Protein AF-0000000076350311 (afdb_homodimer)

Structure (mmCIF, N/CA/C/O backbone):
data_AF-0000000076350311-model_v1
#
loop_
_entity.id
_entity.type
_entity.pdbx_description
1 polymer 'CBS domain-containing protein'
#
loop_
_atom_site.group_PDB
_atom_site.id
_atom_site.type_symbol
_atom_site.label_atom_id
_atom_site.label_alt_id
_atom_site.label_comp_id
_atom_site.label_asym_id
_atom_site.label_entity_id
_atom_site.label_seq_id
_atom_site.pdbx_PDB_ins_code
_atom_site.Cartn_x
_atom_site.Cartn_y
_atom_site.Cartn_z
_atom_site.occupancy
_atom_site.B_iso_or_equiv
_atom_site.auth_seq_id
_atom_site.auth_comp_id
_atom_site.auth_asym_id
_atom_site.auth_atom_id
_atom_site.pdbx_PDB_model_num
ATOM 1 N N . MET A 1 1 ? 19.141 23.953 2.184 1 87.06 1 MET A N 1
ATOM 2 C CA . MET A 1 1 ? 18.844 22.562 2.539 1 87.06 1 MET A CA 1
ATOM 3 C C . MET A 1 1 ? 17.422 22.203 2.113 1 87.06 1 MET A C 1
ATOM 5 O O . MET A 1 1 ? 16.5 23.016 2.24 1 87.06 1 MET A O 1
ATOM 9 N N . THR A 1 2 ? 17.266 21.141 1.405 1 96.25 2 THR A N 1
ATOM 10 C CA . THR A 1 2 ? 15.945 20.719 0.934 1 96.25 2 THR A CA 1
ATOM 11 C C . THR A 1 2 ? 15.039 20.375 2.109 1 96.25 2 THR A C 1
ATOM 13 O O . THR A 1 2 ? 15.445 19.641 3.016 1 96.25 2 THR A O 1
ATOM 16 N N . THR A 1 3 ? 13.859 20.969 2.109 1 98.25 3 THR A N 1
ATOM 17 C CA . THR A 1 3 ? 12.953 20.797 3.238 1 98.25 3 THR A CA 1
ATOM 18 C C . THR A 1 3 ? 11.703 20.031 2.816 1 98.25 3 THR A C 1
ATOM 20 O O . THR A 1 3 ? 11.508 19.75 1.632 1 98.25 3 THR A O 1
ATOM 23 N N . ALA A 1 4 ? 10.859 19.719 3.842 1 98.56 4 ALA A N 1
ATOM 24 C CA . ALA A 1 4 ? 9.555 19.109 3.57 1 98.56 4 ALA A CA 1
ATOM 25 C C . ALA A 1 4 ? 8.727 20 2.637 1 98.56 4 ALA A C 1
ATOM 27 O O . ALA A 1 4 ? 8.07 19.484 1.723 1 98.56 4 ALA A O 1
ATOM 28 N N . ARG A 1 5 ? 8.781 21.234 2.848 1 98.06 5 ARG A N 1
ATOM 29 C CA . ARG A 1 5 ? 8.047 22.203 2.037 1 98.06 5 ARG A CA 1
ATOM 30 C C . ARG A 1 5 ? 8.438 22.094 0.567 1 98.06 5 ARG A C 1
ATOM 32 O O . ARG A 1 5 ? 7.594 22.25 -0.318 1 98.06 5 ARG A O 1
ATOM 39 N N . ASP A 1 6 ? 9.641 21.859 0.322 1 98.19 6 ASP A N 1
ATOM 40 C CA . ASP A 1 6 ? 10.18 21.812 -1.035 1 98.19 6 ASP A CA 1
ATOM 41 C C . ASP A 1 6 ? 9.688 20.562 -1.776 1 98.19 6 ASP A C 1
ATOM 43 O O . ASP A 1 6 ? 9.586 20.562 -3.006 1 98.19 6 ASP A O 1
ATOM 47 N N . ILE A 1 7 ? 9.328 19.516 -1.031 1 97.88 7 ILE A N 1
ATOM 48 C CA . ILE A 1 7 ? 9.102 18.25 -1.727 1 97.88 7 ILE A CA 1
ATOM 49 C C . ILE A 1 7 ? 7.66 17.812 -1.526 1 97.88 7 ILE A C 1
ATOM 51 O O . ILE A 1 7 ? 7.211 16.844 -2.15 1 97.88 7 ILE A O 1
ATOM 55 N N . MET A 1 8 ? 6.914 18.453 -0.729 1 97.94 8 MET A N 1
ATOM 56 C CA . MET A 1 8 ? 5.551 18.031 -0.419 1 97.94 8 MET A CA 1
ATOM 57 C C . MET A 1 8 ? 4.625 18.266 -1.608 1 97.94 8 MET A C 1
ATOM 59 O O . MET A 1 8 ? 4.934 19.062 -2.494 1 97.94 8 MET A O 1
ATOM 63 N N . THR A 1 9 ? 3.605 17.516 -1.692 1 96.94 9 THR A N 1
ATOM 64 C CA . THR A 1 9 ? 2.434 17.938 -2.453 1 96.94 9 THR A CA 1
ATOM 65 C C . THR A 1 9 ? 1.606 18.938 -1.663 1 96.94 9 THR A C 1
ATOM 67 O O . THR A 1 9 ? 1.052 18.609 -0.613 1 96.94 9 THR A O 1
ATOM 70 N N . PRO A 1 10 ? 1.505 20.125 -2.219 1 95.88 10 PRO A N 1
ATOM 71 C CA . PRO A 1 10 ? 0.799 21.156 -1.455 1 95.88 10 PRO A CA 1
ATOM 72 C C . PRO A 1 10 ? -0.716 20.984 -1.476 1 95.88 10 PRO A C 1
ATOM 74 O O . PRO A 1 10 ? -1.257 20.375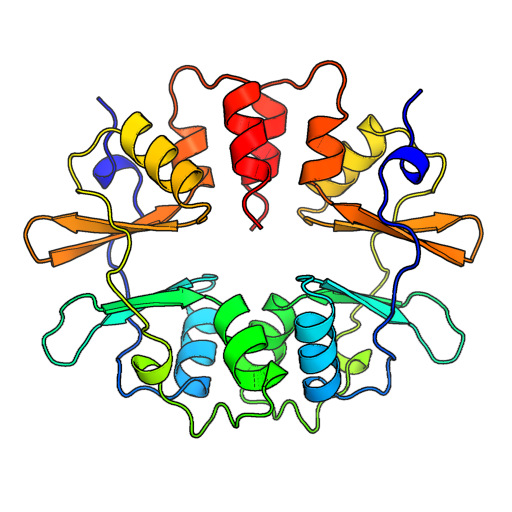 -2.41 1 95.88 10 PRO A O 1
ATOM 77 N N . GLY A 1 11 ? -1.412 21.547 -0.478 1 89.44 11 GLY A N 1
ATOM 78 C CA . GLY A 1 11 ? -2.863 21.484 -0.403 1 89.44 11 GLY A CA 1
ATOM 79 C C . GLY A 1 11 ? -3.389 20.094 -0.103 1 89.44 11 GLY A C 1
ATOM 80 O O . GLY A 1 11 ? -3.781 19.359 -1.015 1 89.44 11 GLY A O 1
ATOM 81 N N . ALA A 1 12 ? -3.539 19.75 1.148 1 88.25 12 ALA A N 1
ATOM 82 C CA . ALA A 1 12 ? -4.043 18.422 1.499 1 88.25 12 ALA A CA 1
ATOM 83 C C . ALA A 1 12 ? -5.551 18.453 1.729 1 88.25 12 ALA A C 1
ATOM 85 O O . ALA A 1 12 ? -6.047 19.234 2.535 1 88.25 12 ALA A O 1
ATOM 86 N N . GLU A 1 13 ? -6.207 17.719 0.89 1 93.31 13 GLU A N 1
ATOM 87 C CA . GLU A 1 13 ? -7.625 17.484 1.148 1 93.31 13 GLU A CA 1
ATOM 88 C C . GLU A 1 13 ? -7.828 16.484 2.27 1 93.31 13 GLU A C 1
ATOM 90 O O . GLU A 1 13 ? -7.223 15.406 2.264 1 93.31 13 GLU A O 1
ATOM 95 N N . CYS A 1 14 ? -8.727 16.875 3.178 1 94.44 14 CYS A N 1
ATOM 96 C CA . CYS A 1 14 ? -8.953 15.992 4.32 1 94.44 14 CYS A CA 1
ATOM 97 C C . CYS A 1 14 ? -10.258 15.219 4.16 1 94.44 14 CYS A C 1
ATOM 99 O O . CYS A 1 14 ? -11.188 15.688 3.502 1 94.44 14 CYS A O 1
ATOM 101 N N . ALA A 1 15 ? -10.211 14.055 4.691 1 96.69 15 ALA A N 1
ATOM 102 C CA . ALA A 1 15 ? -11.484 13.43 5.035 1 96.69 15 ALA A CA 1
ATOM 103 C C . ALA A 1 15 ? -12.039 13.992 6.34 1 96.69 15 ALA A C 1
ATOM 105 O O . ALA A 1 15 ? -11.328 14.055 7.348 1 96.69 15 ALA A O 1
ATOM 106 N N . GLY A 1 16 ? -13.234 14.461 6.293 1 96.25 16 GLY A N 1
ATOM 107 C CA . GLY A 1 16 ? -13.844 14.938 7.523 1 96.25 16 GLY A CA 1
ATOM 108 C C . GLY A 1 16 ? -14.164 13.82 8.5 1 96.25 16 GLY A C 1
ATOM 109 O O . GLY A 1 16 ? -14.57 12.734 8.094 1 96.25 16 GLY A O 1
ATOM 110 N N . ALA A 1 17 ? -14.102 14.117 9.789 1 94.75 17 ALA A N 1
ATOM 111 C CA . ALA A 1 17 ? -14.367 13.117 10.812 1 94.75 17 ALA A CA 1
ATOM 112 C C . ALA A 1 17 ? -15.789 12.57 10.703 1 94.75 17 ALA A C 1
ATOM 114 O O . ALA A 1 17 ? -16.047 11.414 11.039 1 94.75 17 ALA A O 1
ATOM 115 N N . GLU A 1 18 ? -16.672 13.32 10.117 1 95.81 18 GLU A N 1
ATOM 116 C CA . GLU A 1 18 ? -18.078 12.922 10.055 1 95.81 18 GLU A CA 1
ATOM 117 C C . GLU A 1 18 ? -18.391 12.211 8.742 1 95.81 18 GLU A C 1
ATOM 119 O O . GLU A 1 18 ? -19.469 11.648 8.57 1 95.81 18 GLU A O 1
ATOM 124 N N . ASP A 1 19 ? -17.484 12.297 7.793 1 97.44 19 ASP A N 1
ATOM 125 C CA . ASP A 1 19 ? -17.672 11.562 6.543 1 97.44 19 ASP A CA 1
ATOM 126 C C . ASP A 1 19 ? -17.797 10.062 6.797 1 97.44 19 ASP A C 1
ATOM 128 O O . ASP A 1 19 ? -17.203 9.531 7.73 1 97.44 19 ASP A O 1
ATOM 132 N N . THR A 1 20 ? -18.594 9.383 5.977 1 98.25 20 THR A N 1
ATOM 133 C CA . THR A 1 20 ? -18.609 7.922 6.02 1 98.25 20 THR A CA 1
ATOM 134 C C . THR A 1 20 ? -17.344 7.359 5.359 1 98.25 20 THR A C 1
ATOM 136 O O . THR A 1 20 ? -16.672 8.055 4.594 1 98.25 20 THR A O 1
ATOM 139 N N . ILE A 1 21 ? -17.078 6.156 5.691 1 98.31 21 ILE A N 1
ATOM 140 C CA . ILE A 1 21 ? -15.953 5.461 5.078 1 98.31 21 ILE A CA 1
ATOM 141 C C . ILE A 1 21 ? -16.172 5.355 3.57 1 98.31 21 ILE A C 1
ATOM 143 O O . ILE A 1 21 ? -15.219 5.445 2.789 1 98.31 21 ILE A O 1
ATOM 147 N N . LEU A 1 22 ? -17.391 5.16 3.162 1 98.62 22 LEU A N 1
ATOM 148 C CA . LEU A 1 22 ? -17.688 5.094 1.737 1 98.62 22 LEU A CA 1
ATOM 149 C C . LEU A 1 22 ? -17.359 6.414 1.05 1 98.62 22 LEU A C 1
ATOM 151 O O . LEU A 1 22 ? -16.797 6.422 -0.045 1 98.62 22 LEU A O 1
ATOM 155 N N . GLN A 1 23 ? -17.688 7.492 1.653 1 98.38 23 GLN A N 1
ATOM 156 C CA . GLN A 1 23 ? -17.359 8.805 1.108 1 98.38 23 GLN A CA 1
ATOM 157 C C . GLN A 1 23 ? -15.852 9.008 1.046 1 98.38 23 GLN A C 1
ATOM 159 O O . GLN A 1 23 ? -15.336 9.57 0.077 1 98.38 23 GLN A O 1
ATOM 164 N N . ALA A 1 24 ? -15.188 8.602 2.059 1 98.31 24 ALA A N 1
ATOM 165 C CA . ALA A 1 24 ? -13.734 8.688 2.074 1 98.31 24 ALA A CA 1
ATOM 166 C C . ALA A 1 24 ? -13.117 7.844 0.964 1 98.31 24 ALA A C 1
ATOM 168 O O . ALA A 1 24 ? -12.156 8.266 0.313 1 98.31 24 ALA A O 1
ATOM 169 N N . ALA A 1 25 ? -13.617 6.656 0.749 1 98.62 25 ALA A N 1
ATOM 170 C CA . ALA A 1 25 ? -13.125 5.793 -0.32 1 98.62 25 ALA A CA 1
ATOM 171 C C . ALA A 1 25 ? -13.297 6.453 -1.685 1 98.62 25 ALA A C 1
ATOM 173 O O . ALA A 1 25 ? -12.414 6.359 -2.541 1 98.62 25 ALA A O 1
ATOM 174 N N . ALA A 1 26 ? -14.414 7.086 -1.839 1 98.56 26 ALA A N 1
ATOM 175 C CA . ALA A 1 26 ? -14.648 7.816 -3.082 1 98.56 26 ALA A CA 1
ATOM 176 C C . ALA A 1 26 ? -13.617 8.93 -3.271 1 98.56 26 ALA A C 1
ATOM 178 O O . ALA A 1 26 ? -13.102 9.117 -4.375 1 98.56 26 ALA A O 1
ATOM 179 N N . LYS A 1 27 ? -13.305 9.625 -2.275 1 98 27 LYS A N 1
ATOM 180 C CA . LYS A 1 27 ? -12.328 10.703 -2.322 1 98 27 LYS A CA 1
ATOM 181 C C . LYS A 1 27 ? -10.93 10.164 -2.617 1 98 27 LYS A C 1
ATOM 183 O O . LYS A 1 27 ? -10.203 10.727 -3.439 1 98 27 LYS A O 1
ATOM 188 N N . LEU A 1 28 ? -10.562 9.094 -1.927 1 97.69 28 LEU A N 1
ATOM 189 C CA . LEU A 1 28 ? -9.289 8.445 -2.217 1 97.69 28 LEU A CA 1
ATOM 190 C C . LEU A 1 28 ? -9.18 8.094 -3.697 1 97.69 28 LEU A C 1
ATOM 192 O O . LEU A 1 28 ? -8.156 8.352 -4.324 1 97.69 28 LEU A O 1
ATOM 196 N N . THR A 1 29 ? -10.203 7.574 -4.195 1 98.06 29 THR A N 1
ATOM 197 C CA . THR A 1 29 ? -10.25 7.141 -5.586 1 98.06 29 THR A CA 1
ATOM 198 C C . THR A 1 29 ? -10.164 8.336 -6.527 1 98.06 29 THR A C 1
ATOM 200 O O . THR A 1 29 ? -9.383 8.328 -7.484 1 98.06 29 THR A O 1
ATOM 203 N N . GLU A 1 30 ? -10.898 9.336 -6.273 1 97.44 30 GLU A N 1
ATOM 204 C CA . GLU A 1 30 ? -10.938 10.539 -7.102 1 97.44 30 GLU A CA 1
ATOM 205 C C . GLU A 1 30 ? -9.578 11.227 -7.137 1 97.44 30 GLU A C 1
ATOM 207 O O . GLU A 1 30 ? -9.117 11.656 -8.195 1 97.44 30 GLU A O 1
ATOM 212 N N . LEU A 1 31 ? -8.914 11.344 -6.035 1 95.44 31 LEU A N 1
ATOM 213 C CA . LEU A 1 31 ? -7.656 12.07 -5.918 1 95.44 31 LEU A CA 1
ATOM 214 C C . LEU A 1 31 ? -6.48 11.195 -6.344 1 95.44 31 LEU A C 1
ATOM 216 O O . LEU A 1 31 ? -5.379 11.695 -6.566 1 95.44 31 LEU A O 1
ATOM 220 N N . GLY A 1 32 ? -6.68 9.875 -6.406 1 94.69 32 GLY A N 1
ATOM 221 C CA . GLY A 1 32 ? -5.625 8.953 -6.781 1 94.69 32 GLY A CA 1
ATOM 222 C C . GLY A 1 32 ? -4.555 8.797 -5.715 1 94.69 32 GLY A C 1
ATOM 223 O O . GLY A 1 32 ? -3.369 8.68 -6.031 1 94.69 32 GLY A O 1
ATOM 224 N N . VAL A 1 33 ? -4.934 8.891 -4.469 1 93.31 33 VAL A N 1
ATOM 225 C CA . VAL A 1 33 ? -3.99 8.773 -3.361 1 93.31 33 VAL A CA 1
ATOM 226 C C . VAL A 1 33 ? -4.387 7.598 -2.469 1 93.31 33 VAL A C 1
ATOM 228 O O . VAL A 1 33 ? -5.555 7.199 -2.438 1 93.31 33 VAL A O 1
ATOM 231 N N . GLY A 1 34 ? -3.418 7.02 -1.722 1 93.69 34 GLY A N 1
ATOM 232 C CA . GLY A 1 34 ? -3.674 5.879 -0.854 1 93.69 34 GLY A CA 1
ATOM 233 C C . GLY A 1 34 ? -3.912 6.273 0.591 1 93.69 34 GLY A C 1
ATOM 234 O O . GLY A 1 34 ? -4.055 5.41 1.459 1 93.69 34 GLY A O 1
ATOM 235 N N . ALA A 1 35 ? -3.887 7.602 0.827 1 94.25 35 ALA A N 1
ATOM 236 C CA . ALA A 1 35 ? -4.098 8.086 2.188 1 94.25 35 ALA A CA 1
ATOM 237 C C . ALA A 1 35 ? -4.711 9.484 2.18 1 94.25 35 ALA A C 1
ATOM 239 O O . ALA A 1 35 ? -4.434 10.289 1.285 1 94.25 35 ALA A O 1
ATOM 240 N N . LEU A 1 36 ? -5.535 9.75 3.199 1 96.06 36 LEU A N 1
ATOM 241 C CA . LEU A 1 36 ? -6.129 11.062 3.443 1 96.06 36 LEU A CA 1
ATOM 242 C C . LEU A 1 36 ? -5.902 11.5 4.887 1 96.06 36 LEU A C 1
ATOM 244 O O . LEU A 1 36 ? -6.109 10.719 5.816 1 96.06 36 LEU A O 1
ATOM 248 N N . PRO A 1 37 ? -5.441 12.703 5.062 1 96.31 37 PRO A N 1
ATOM 249 C CA . PRO A 1 37 ? -5.527 13.219 6.43 1 96.31 37 PRO A CA 1
ATOM 250 C C . PRO A 1 37 ? -6.969 13.328 6.926 1 96.31 37 PRO A C 1
ATOM 252 O O . PRO A 1 37 ? -7.883 13.562 6.133 1 96.31 37 PRO A O 1
ATOM 255 N N . ILE A 1 38 ? -7.133 13.078 8.211 1 96.62 38 ILE A N 1
ATOM 256 C CA . ILE A 1 38 ? -8.43 13.219 8.859 1 96.62 38 ILE A CA 1
ATOM 257 C C . ILE A 1 38 ? -8.484 14.539 9.617 1 96.62 38 ILE A C 1
ATOM 259 O O . ILE A 1 38 ? -7.656 14.789 10.5 1 96.62 38 ILE A O 1
ATOM 263 N N . CYS A 1 39 ? -9.469 15.312 9.273 1 94 39 CYS A N 1
ATOM 264 C CA . CYS A 1 39 ? -9.625 16.578 9.992 1 94 39 CYS A CA 1
ATOM 265 C C . CYS A 1 39 ? -10.953 16.625 10.734 1 94 39 CYS A C 1
ATOM 267 O O . CYS A 1 39 ? -11.969 16.141 10.234 1 94 39 CYS A O 1
ATOM 269 N N . GLY A 1 40 ? -10.844 17.203 11.914 1 90.69 40 GLY A N 1
ATOM 270 C CA . GLY A 1 40 ? -12.055 17.453 12.68 1 90.69 40 GLY A CA 1
ATOM 271 C C . GLY A 1 40 ? -12.836 18.656 12.195 1 90.69 40 GLY A C 1
ATOM 272 O O . GLY A 1 40 ? -12.43 19.312 11.242 1 90.69 40 GLY A O 1
ATOM 273 N N . THR A 1 41 ? -13.961 18.844 12.883 1 88.12 41 THR A N 1
ATOM 274 C CA . THR A 1 41 ? -14.781 20.016 12.562 1 88.12 41 THR A CA 1
ATOM 275 C C . THR A 1 41 ? -14.047 21.297 12.906 1 88.12 41 THR A C 1
ATOM 277 O O . THR A 1 41 ? -14.391 22.375 12.406 1 88.12 41 THR A O 1
ATOM 280 N N . ASP A 1 42 ? -13 21.219 13.727 1 85.81 42 ASP A N 1
ATOM 281 C CA . ASP A 1 42 ? -12.18 22.375 14.086 1 85.81 42 ASP A CA 1
ATOM 282 C C . ASP A 1 42 ? -11.023 22.547 13.109 1 85.81 42 ASP A C 1
ATOM 284 O O . ASP A 1 42 ? -10.141 23.391 13.328 1 85.81 42 ASP A O 1
ATOM 288 N N . ASN A 1 43 ? -10.938 21.766 12.094 1 84.12 43 ASN A N 1
ATOM 289 C CA . ASN A 1 43 ? -9.93 21.781 11.039 1 84.12 43 ASN A CA 1
ATOM 290 C C . ASN A 1 43 ? -8.562 21.359 11.555 1 84.12 43 ASN A C 1
ATOM 292 O O . ASN A 1 43 ? -7.539 21.672 10.945 1 84.12 43 ASN A O 1
ATOM 296 N N . ARG A 1 44 ? -8.617 20.766 12.633 1 88.44 44 ARG A N 1
ATOM 297 C CA . ARG A 1 44 ? -7.371 20.219 13.156 1 88.44 44 ARG A CA 1
ATOM 298 C C . ARG A 1 44 ? -7.156 18.797 12.672 1 88.44 44 ARG A C 1
ATOM 300 O O . ARG A 1 44 ? -8.117 18.031 12.5 1 88.44 44 ARG A O 1
ATOM 307 N N . LEU A 1 45 ? -5.984 18.516 12.508 1 93.56 45 LEU A N 1
ATOM 308 C CA . LEU A 1 45 ? -5.613 17.188 12.062 1 93.56 45 LEU A CA 1
ATOM 309 C C . LEU A 1 45 ? -5.848 16.156 13.172 1 93.56 45 LEU A C 1
ATOM 311 O O . LEU A 1 45 ? -5.391 16.344 14.297 1 93.56 45 LEU A O 1
ATOM 315 N N . LYS A 1 46 ? -6.488 15.078 12.852 1 92.69 46 LYS A N 1
ATOM 316 C CA . LYS A 1 46 ? -6.848 14.086 13.859 1 92.69 46 LYS A CA 1
ATOM 317 C C . LYS A 1 46 ? -6.215 12.734 13.547 1 92.69 46 LYS A C 1
ATOM 319 O O . LYS A 1 46 ? -6.289 11.805 14.352 1 92.69 46 LYS A O 1
ATOM 324 N N . GLY A 1 47 ? -5.66 12.586 12.383 1 94.06 47 GLY A N 1
ATOM 325 C CA . GLY A 1 47 ? -5.059 11.336 11.969 1 94.06 47 GLY A CA 1
ATOM 326 C C . GLY A 1 47 ? -4.891 11.219 10.461 1 94.06 47 GLY A C 1
ATOM 327 O O . GLY A 1 47 ? -4.906 12.227 9.75 1 94.06 47 GLY A O 1
ATOM 328 N N . VAL A 1 48 ? -4.598 10.031 10.047 1 95.5 48 VAL A N 1
ATOM 329 C CA . VAL A 1 48 ? -4.5 9.695 8.625 1 95.5 48 VAL A CA 1
ATOM 330 C C . VAL A 1 48 ? -5.277 8.414 8.336 1 95.5 48 VAL A C 1
ATOM 332 O O . VAL A 1 48 ? -5.191 7.445 9.094 1 95.5 48 VAL A O 1
ATOM 335 N N . LEU A 1 49 ? -6.129 8.383 7.312 1 96 49 LEU A N 1
ATOM 336 C CA . LEU A 1 49 ? -6.875 7.227 6.828 1 96 49 LEU A CA 1
ATOM 337 C C . LEU A 1 49 ? -6.254 6.668 5.555 1 96 49 LEU A C 1
ATOM 339 O O . LEU A 1 49 ? -6.102 7.387 4.566 1 96 49 LEU A O 1
ATOM 343 N N . THR A 1 50 ? -5.84 5.395 5.598 1 94.94 50 THR A N 1
ATOM 344 C CA . THR A 1 50 ? -5.289 4.754 4.406 1 94.94 50 THR A CA 1
ATOM 345 C C . THR A 1 50 ? -6.305 3.795 3.791 1 94.94 50 THR A C 1
ATOM 347 O O . THR A 1 50 ? -7.277 3.412 4.441 1 94.94 50 THR A O 1
ATOM 350 N N . ASP A 1 51 ? -6.09 3.451 2.521 1 95.75 51 ASP A N 1
ATOM 351 C CA . ASP A 1 51 ? -6.922 2.438 1.881 1 95.75 51 ASP A CA 1
ATOM 352 C C . ASP A 1 51 ? -6.863 1.117 2.646 1 95.75 51 ASP A C 1
ATOM 354 O O . ASP A 1 51 ? -7.883 0.446 2.812 1 95.75 51 ASP A O 1
ATOM 358 N N . ARG A 1 52 ? -5.77 0.833 3.242 1 95.31 52 ARG A N 1
ATOM 359 C CA . ARG A 1 52 ? -5.641 -0.394 4.023 1 95.31 52 ARG A CA 1
ATOM 360 C C . ARG A 1 52 ? -6.512 -0.344 5.273 1 95.31 52 ARG A C 1
ATOM 362 O O . ARG A 1 52 ? -7.109 -1.35 5.66 1 95.31 52 ARG A O 1
ATOM 369 N N . ASP A 1 53 ? -6.535 0.759 5.918 1 95.69 53 ASP A N 1
ATOM 370 C CA . ASP A 1 53 ? -7.395 0.903 7.09 1 95.69 53 ASP A CA 1
ATOM 371 C C . ASP A 1 53 ? -8.828 0.494 6.773 1 95.69 53 ASP A C 1
ATOM 373 O O . ASP A 1 53 ? -9.484 -0.166 7.586 1 95.69 53 ASP A O 1
ATOM 377 N N . ILE A 1 54 ? -9.281 0.926 5.641 1 98.06 54 ILE A N 1
ATOM 378 C CA . ILE A 1 54 ? -10.664 0.667 5.242 1 98.06 54 ILE A CA 1
ATOM 379 C C . ILE A 1 54 ? -10.891 -0.837 5.109 1 98.06 54 ILE A C 1
ATOM 381 O O . ILE A 1 54 ? -11.883 -1.367 5.598 1 98.06 54 ILE A O 1
ATOM 385 N N . VAL A 1 55 ? -9.984 -1.494 4.523 1 98.12 55 VAL A N 1
ATOM 386 C CA . VAL A 1 55 ? -10.125 -2.926 4.281 1 98.12 55 VAL A CA 1
ATOM 387 C C . VAL A 1 55 ? -9.984 -3.689 5.598 1 98.12 55 VAL A C 1
ATOM 389 O O . VAL A 1 55 ? -10.812 -4.547 5.914 1 98.12 55 VAL A O 1
ATOM 392 N N . VAL A 1 56 ? -9.016 -3.363 6.41 1 97.56 56 VAL A N 1
ATOM 393 C CA . VAL A 1 56 ? -8.68 -4.152 7.59 1 97.56 56 VAL A CA 1
ATOM 394 C C . VAL A 1 56 ? -9.633 -3.799 8.734 1 97.56 56 VAL A C 1
ATOM 396 O O . VAL A 1 56 ? -10.172 -4.688 9.391 1 97.56 56 VAL A O 1
ATOM 399 N N . LYS A 1 57 ? -9.875 -2.582 8.883 1 97.25 57 LYS A N 1
ATOM 400 C CA . LYS A 1 57 ? -10.57 -2.156 10.094 1 97.25 57 LYS A CA 1
ATOM 401 C C . LYS A 1 57 ? -12.078 -2.055 9.867 1 97.25 57 LYS A C 1
ATOM 403 O O . LYS A 1 57 ? -12.852 -1.996 10.82 1 97.25 57 LYS A O 1
ATOM 408 N N . VAL A 1 58 ? -12.5 -1.997 8.625 1 98.5 58 VAL A N 1
ATOM 409 C CA . VAL A 1 58 ? -13.922 -1.842 8.383 1 98.5 58 VAL A CA 1
ATOM 410 C C . VAL A 1 58 ? -14.469 -3.09 7.688 1 98.5 58 VAL A C 1
ATOM 412 O O . VAL A 1 58 ? -15.117 -3.924 8.32 1 98.5 58 VAL A O 1
ATOM 415 N N . LEU A 1 59 ? -14.07 -3.299 6.461 1 98.69 59 LEU A N 1
ATOM 416 C CA . LEU A 1 59 ? -14.617 -4.43 5.723 1 98.69 59 LEU A CA 1
ATOM 417 C C . LEU A 1 59 ? -14.219 -5.75 6.371 1 98.69 59 LEU A C 1
ATOM 419 O O . LEU A 1 59 ? -15.062 -6.637 6.543 1 98.69 59 LEU A O 1
ATOM 423 N N . GLY A 1 60 ? -12.961 -5.863 6.68 1 98.38 60 GLY A N 1
ATOM 424 C CA . GLY A 1 60 ? -12.461 -7.094 7.277 1 98.38 60 GLY A CA 1
ATOM 425 C C . GLY A 1 60 ? -13.109 -7.414 8.609 1 98.38 60 GLY A C 1
ATOM 426 O O . GLY A 1 60 ? -13.062 -8.555 9.07 1 98.38 60 GLY A O 1
ATOM 427 N N . GLN A 1 61 ? -13.656 -6.414 9.195 1 97.81 61 GLN A N 1
ATOM 428 C CA . GLN A 1 61 ? -14.328 -6.59 10.477 1 97.81 61 GLN A CA 1
ATOM 429 C C . GLN A 1 61 ? -15.828 -6.762 10.297 1 97.81 61 GLN A C 1
ATOM 431 O O . GLN A 1 61 ? -16.578 -6.812 11.273 1 97.81 61 GLN A O 1
ATOM 436 N N . GLY A 1 62 ? -16.266 -6.781 9.117 1 96.69 62 GLY A N 1
ATOM 437 C CA . GLY A 1 62 ? -17.672 -6.996 8.805 1 96.69 62 GLY A CA 1
ATOM 438 C C . GLY A 1 62 ? -18.516 -5.754 8.992 1 96.69 62 GLY A C 1
ATOM 439 O O . GLY A 1 62 ? -19.75 -5.84 9.078 1 96.69 62 GLY A O 1
ATOM 440 N N . LYS A 1 63 ? -17.906 -4.625 9.07 1 97.56 63 LYS A N 1
ATOM 441 C CA . LYS A 1 63 ? -18.641 -3.379 9.25 1 97.56 63 LYS A CA 1
ATOM 442 C C . LYS A 1 63 ? -19.109 -2.816 7.914 1 97.56 63 LYS A C 1
ATOM 444 O O . LYS A 1 63 ? -18.5 -3.086 6.875 1 97.56 63 LYS A O 1
ATOM 449 N N . ASP A 1 64 ? -20.141 -2.055 8.039 1 97.62 64 ASP A N 1
ATOM 450 C CA . ASP A 1 64 ? -20.719 -1.418 6.863 1 97.62 64 ASP A CA 1
ATOM 451 C C . ASP A 1 64 ? -20.062 -0.071 6.586 1 97.62 64 ASP A C 1
ATOM 453 O O . ASP A 1 64 ? -20.219 0.881 7.348 1 97.62 64 ASP A O 1
ATOM 457 N N . PRO A 1 65 ? -19.406 0.076 5.434 1 98.19 65 PRO A N 1
ATOM 458 C CA . PRO A 1 65 ? -18.656 1.31 5.176 1 98.19 65 PRO A CA 1
ATOM 459 C C . PRO A 1 65 ? -19.562 2.52 4.977 1 98.19 65 PRO A C 1
ATOM 461 O O . PRO A 1 65 ? -19.094 3.66 5.012 1 98.19 65 PRO A O 1
ATOM 464 N N . SER A 1 66 ? -20.812 2.375 4.719 1 97.81 66 SER A N 1
ATOM 465 C CA . SER A 1 66 ? -21.734 3.484 4.551 1 97.81 66 SER A CA 1
ATOM 466 C C . SER A 1 66 ? -22.25 3.988 5.895 1 97.81 66 SER A C 1
ATOM 468 O O . SER A 1 66 ? -22.875 5.055 5.969 1 97.81 66 SER A O 1
ATOM 470 N N . LYS A 1 67 ? -21.891 3.248 6.957 1 97.88 67 LYS A N 1
ATOM 471 C CA . LYS A 1 67 ? -22.406 3.602 8.273 1 97.88 67 LYS A CA 1
ATOM 472 C C . LYS A 1 67 ? -21.266 4.012 9.211 1 97.88 67 LYS A C 1
ATOM 474 O O . LYS A 1 67 ? -21.484 4.762 10.164 1 97.88 67 LYS A O 1
ATOM 479 N N . VAL A 1 68 ? -20.109 3.5 8.992 1 97.62 68 VAL A N 1
ATOM 480 C CA . VAL A 1 68 ? -18.938 3.844 9.812 1 97.62 68 VAL A CA 1
ATOM 481 C C . VAL A 1 68 ? -18.391 5.199 9.375 1 97.62 68 VAL A C 1
ATOM 483 O O . VAL A 1 68 ? -18.297 5.484 8.18 1 97.62 68 VAL A O 1
ATOM 486 N N . THR A 1 69 ? -18.062 6.004 10.375 1 97.5 69 THR A N 1
ATOM 487 C CA . THR A 1 69 ? -17.5 7.312 10.047 1 97.5 69 THR A CA 1
ATOM 488 C C . THR A 1 69 ? -15.969 7.277 10.109 1 97.5 69 THR A C 1
ATOM 490 O O . THR A 1 69 ? -15.391 6.441 10.812 1 97.5 69 THR A O 1
ATOM 493 N N . VAL A 1 70 ? -15.383 8.211 9.414 1 97.69 70 VAL A N 1
ATOM 494 C CA . VAL A 1 70 ? -13.938 8.344 9.367 1 97.69 70 VAL A CA 1
ATOM 495 C C . VAL A 1 70 ? -13.391 8.594 10.766 1 97.69 70 VAL A C 1
ATOM 497 O O . VAL A 1 70 ? -12.359 8.031 11.156 1 97.69 70 VAL A O 1
ATOM 500 N N . GLY A 1 71 ? -14.039 9.422 11.492 1 95 71 GLY A N 1
ATOM 501 C CA . GLY A 1 71 ? -13.602 9.766 12.836 1 95 71 GLY A CA 1
ATOM 502 C C . GLY A 1 71 ? -13.5 8.562 13.75 1 95 71 GLY A C 1
ATOM 503 O O . GLY A 1 71 ? -12.719 8.562 14.703 1 95 71 GLY A O 1
ATOM 504 N N . GLU A 1 72 ? -14.258 7.5 13.539 1 95 72 GLU A N 1
ATOM 505 C CA . GLU A 1 72 ? -14.219 6.277 14.336 1 95 72 GLU A CA 1
ATOM 506 C C . GLU A 1 72 ? -12.883 5.555 14.18 1 95 72 GLU A C 1
ATOM 508 O O . GLU A 1 72 ? -12.508 4.742 15.023 1 95 72 GLU A O 1
ATOM 513 N N . LEU A 1 73 ? -12.234 5.824 13.07 1 93.62 73 LEU A N 1
ATOM 514 C CA . LEU A 1 73 ? -10.953 5.176 12.82 1 93.62 73 LEU A CA 1
ATOM 515 C C . LEU A 1 73 ? -9.797 6.066 13.273 1 93.62 73 LEU A C 1
ATOM 517 O O . LEU A 1 73 ? -8.641 5.637 13.273 1 93.62 73 LEU A O 1
ATOM 521 N N . ALA A 1 74 ? -10.117 7.227 13.578 1 82.44 74 ALA A N 1
ATOM 522 C CA . ALA A 1 74 ? -9.086 8.18 13.984 1 82.44 74 ALA A CA 1
ATOM 523 C C . ALA A 1 74 ? -8.523 7.832 15.359 1 82.44 74 ALA A C 1
ATOM 525 O O . ALA A 1 74 ? -9.25 7.863 16.359 1 82.44 74 ALA A O 1
ATOM 526 N N . GLN A 1 75 ? -7.648 6.875 15.602 1 66.12 75 GLN A N 1
ATOM 527 C CA . GLN A 1 75 ? -7.281 6.375 16.922 1 66.12 75 GLN A CA 1
ATOM 528 C C . GLN A 1 75 ? -6.043 7.09 17.453 1 66.12 75 GLN A C 1
ATOM 530 O O . GLN A 1 75 ? -5.473 6.684 18.469 1 66.12 75 GLN A O 1
ATOM 535 N N . GLY A 1 76 ? -5.797 8.32 17.188 1 67.06 76 GLY A N 1
ATOM 536 C CA . GLY A 1 76 ? -4.688 8.898 17.922 1 67.06 76 GLY A CA 1
ATOM 537 C C . GLY A 1 76 ? -4.062 10.094 17.219 1 67.06 76 GLY A C 1
ATOM 538 O O . GLY A 1 76 ? -4.66 10.664 16.312 1 67.06 76 GLY A O 1
ATOM 539 N N . GLU A 1 77 ? -2.855 10.508 17.859 1 76.06 77 GLU A N 1
ATOM 540 C CA . GLU A 1 77 ? -2.121 11.656 17.328 1 76.06 77 GLU A CA 1
ATOM 541 C C . GLU A 1 77 ? -1.47 11.32 15.992 1 76.06 77 GLU A C 1
ATOM 543 O O . GLU A 1 77 ? -0.846 10.266 15.844 1 76.06 77 GLU A O 1
ATOM 548 N N . ALA A 1 78 ? -1.819 12.055 15.016 1 87.5 78 ALA A N 1
ATOM 549 C CA . ALA A 1 78 ? -1.228 11.914 13.688 1 87.5 78 ALA A CA 1
ATOM 550 C C . ALA A 1 78 ? 0.282 12.133 13.734 1 87.5 78 ALA A C 1
ATOM 552 O O . ALA A 1 78 ? 0.761 13.07 14.383 1 87.5 78 ALA A O 1
ATOM 553 N N . VAL A 1 79 ? 1.099 11.18 13.242 1 94.38 79 VAL A N 1
ATOM 554 C CA . VAL A 1 79 ? 2.51 11.453 12.984 1 94.38 79 VAL A CA 1
ATOM 555 C C . VAL A 1 79 ? 2.645 12.531 11.914 1 94.38 79 VAL A C 1
ATOM 557 O O . VAL A 1 79 ? 2.076 12.406 10.828 1 94.38 79 VAL A O 1
ATOM 560 N N . THR A 1 80 ? 3.293 13.594 12.266 1 97.12 80 THR A N 1
ATOM 561 C CA . THR A 1 80 ? 3.428 14.711 11.344 1 97.12 80 THR A CA 1
ATOM 562 C C . THR A 1 80 ? 4.891 15.133 11.211 1 97.12 80 THR A C 1
ATOM 564 O O . THR A 1 80 ? 5.754 14.617 11.93 1 97.12 80 THR A O 1
ATOM 567 N N . ILE A 1 81 ? 5.133 16.016 10.219 1 98.12 81 ILE A N 1
ATOM 568 C CA . ILE A 1 81 ? 6.434 16.656 10.016 1 98.12 81 ILE A CA 1
ATOM 569 C C . ILE A 1 81 ? 6.246 18.156 9.828 1 98.12 81 ILE A C 1
ATOM 571 O O . ILE A 1 81 ? 5.227 18.609 9.289 1 98.12 81 ILE A O 1
ATOM 575 N N . GLY A 1 82 ? 7.23 18.875 10.336 1 98.25 82 GLY A N 1
ATOM 576 C CA . GLY A 1 82 ? 7.188 20.312 10.102 1 98.25 82 GLY A CA 1
ATOM 577 C C . GLY A 1 82 ? 7.598 20.703 8.695 1 98.25 82 GLY A C 1
ATOM 578 O O . GLY A 1 82 ? 8.5 20.094 8.117 1 98.25 82 GLY A O 1
ATOM 579 N N . ALA A 1 83 ? 7.016 21.797 8.234 1 98.25 83 ALA A N 1
ATOM 580 C CA . ALA A 1 83 ? 7.277 22.234 6.863 1 98.25 83 ALA A CA 1
ATOM 581 C C . ALA A 1 83 ? 8.75 22.594 6.676 1 98.25 83 ALA A C 1
ATOM 583 O O . ALA A 1 83 ? 9.289 22.453 5.578 1 98.25 83 ALA A O 1
ATOM 584 N N . ASP A 1 84 ? 9.43 22.984 7.699 1 98.38 84 ASP A N 1
ATOM 585 C CA . ASP A 1 84 ? 10.805 23.469 7.582 1 98.38 84 ASP A CA 1
ATOM 586 C C . ASP A 1 84 ? 11.797 22.359 7.945 1 98.38 84 ASP A C 1
ATOM 588 O O . ASP A 1 84 ? 13.008 22.578 7.887 1 98.38 84 ASP A O 1
ATOM 592 N N . ASP A 1 85 ? 11.289 21.234 8.367 1 98.12 85 ASP A N 1
ATOM 593 C CA . ASP A 1 85 ? 12.172 20.109 8.664 1 98.12 85 ASP A CA 1
ATOM 594 C C . ASP A 1 85 ? 12.93 19.656 7.414 1 98.12 85 ASP A C 1
ATOM 596 O O . ASP A 1 85 ? 12.398 19.75 6.301 1 98.12 85 ASP A O 1
ATOM 600 N N . SER A 1 86 ? 14.148 19.156 7.566 1 97.94 86 SER A N 1
ATOM 601 C CA . SER A 1 86 ? 14.984 18.719 6.453 1 97.94 86 SER A CA 1
ATOM 602 C C . SER A 1 86 ? 14.453 17.422 5.852 1 97.94 86 SER A C 1
ATOM 604 O O . SER A 1 86 ? 13.742 16.656 6.516 1 97.94 86 SER A O 1
ATOM 606 N N . VAL A 1 87 ? 14.852 17.125 4.691 1 97.62 87 VAL A N 1
ATOM 607 C CA . VAL A 1 87 ? 14.461 15.891 4.008 1 97.62 87 VAL A CA 1
ATOM 608 C C . VAL A 1 87 ? 15 14.68 4.77 1 97.62 87 VAL A C 1
ATOM 610 O O . VAL A 1 87 ? 14.344 13.633 4.832 1 97.62 87 VAL A O 1
ATOM 613 N N . ASP A 1 88 ? 16.172 14.812 5.367 1 96.81 88 ASP A N 1
ATOM 614 C CA . ASP A 1 88 ? 16.703 13.734 6.191 1 96.81 88 ASP A CA 1
ATOM 615 C C . ASP A 1 88 ? 15.758 13.414 7.348 1 96.81 88 ASP A C 1
ATOM 617 O O . ASP A 1 88 ? 15.508 12.242 7.645 1 96.81 88 ASP A O 1
ATOM 621 N N . GLU A 1 89 ? 15.25 14.469 7.918 1 97.25 89 GLU A N 1
ATOM 622 C CA . GLU A 1 89 ? 14.297 14.281 9.016 1 97.25 89 GLU A CA 1
ATOM 623 C C . GLU A 1 89 ? 13 13.656 8.523 1 97.25 89 GLU A C 1
ATOM 625 O O . GLU A 1 89 ? 12.422 12.805 9.195 1 97.25 89 GLU A O 1
ATOM 630 N N . VAL A 1 90 ? 12.531 14.133 7.379 1 97.88 90 VAL A N 1
ATOM 631 C CA . VAL A 1 90 ? 11.336 13.57 6.773 1 97.88 90 VAL A CA 1
ATOM 632 C C . VAL A 1 90 ? 11.508 12.062 6.59 1 97.88 90 VAL A C 1
ATOM 634 O O . VAL A 1 90 ? 10.68 11.273 7.051 1 97.88 90 VAL A O 1
ATOM 637 N N . PHE A 1 91 ? 12.586 11.68 5.98 1 96.62 91 PHE A N 1
ATOM 638 C CA . PHE A 1 91 ? 12.852 10.281 5.672 1 96.62 91 PHE A CA 1
ATOM 639 C C . PHE A 1 91 ? 12.969 9.461 6.949 1 96.62 91 PHE A C 1
ATOM 641 O O . PHE A 1 91 ? 12.414 8.359 7.035 1 96.62 91 PHE A O 1
ATOM 648 N N . ALA A 1 92 ? 13.641 9.953 7.898 1 95.94 92 ALA A N 1
ATOM 649 C CA . ALA A 1 92 ? 13.812 9.258 9.172 1 95.94 92 ALA A CA 1
ATOM 650 C C . ALA A 1 92 ? 12.469 9.039 9.859 1 95.94 92 ALA A C 1
ATOM 652 O O . ALA A 1 92 ? 12.219 7.965 10.422 1 95.94 92 ALA A O 1
ATOM 653 N N . THR A 1 93 ? 11.648 10.023 9.812 1 96.69 93 THR A N 1
ATOM 654 C CA . THR A 1 93 ? 10.344 9.93 10.453 1 96.69 93 THR A CA 1
ATOM 655 C C . THR A 1 93 ? 9.477 8.891 9.75 1 96.69 93 THR A C 1
ATOM 657 O O . THR A 1 93 ? 8.836 8.062 10.406 1 96.69 93 THR A O 1
ATOM 660 N N . LEU A 1 94 ? 9.461 8.953 8.438 1 95.56 94 LEU A N 1
ATOM 661 C CA . LEU A 1 94 ? 8.711 7.973 7.66 1 95.56 94 LEU A CA 1
ATOM 662 C C . LEU A 1 94 ? 9.164 6.555 8 1 95.56 94 LEU A C 1
ATOM 664 O O . LEU A 1 94 ? 8.336 5.684 8.266 1 95.56 94 LEU A O 1
ATOM 668 N N . THR A 1 95 ? 10.398 6.328 8.07 1 94 95 THR A N 1
ATOM 669 C CA . THR A 1 95 ? 10.961 5.004 8.289 1 94 95 THR A CA 1
ATOM 670 C C . THR A 1 95 ? 10.742 4.555 9.727 1 94 95 THR A C 1
ATOM 672 O O . THR A 1 95 ? 10.375 3.404 9.977 1 94 95 THR A O 1
ATOM 675 N N . ALA A 1 96 ? 10.93 5.438 10.664 1 94.69 96 ALA A N 1
ATOM 676 C CA . ALA A 1 96 ? 10.781 5.113 12.086 1 94.69 96 ALA A CA 1
ATOM 677 C C . ALA A 1 96 ? 9.352 4.707 12.406 1 94.69 96 ALA A C 1
ATOM 679 O O . ALA A 1 96 ? 9.125 3.797 13.203 1 94.69 96 ALA A O 1
ATOM 680 N N . HIS A 1 97 ? 8.461 5.363 11.844 1 93.44 97 HIS A N 1
ATOM 681 C CA . HIS A 1 97 ? 7.062 5.102 12.148 1 93.44 97 HIS A CA 1
ATOM 682 C C . HIS A 1 97 ? 6.461 4.105 11.164 1 93.44 97 HIS A C 1
ATOM 684 O O . HIS A 1 97 ? 5.285 3.752 11.273 1 93.44 97 HIS A O 1
ATOM 690 N N . LYS A 1 98 ? 7.203 3.709 10.18 1 92 98 LYS A N 1
ATOM 691 C CA . LYS A 1 98 ? 6.816 2.717 9.18 1 92 98 LYS A CA 1
ATOM 692 C C . LYS A 1 98 ? 5.547 3.145 8.453 1 92 98 LYS A C 1
ATOM 694 O O . LYS A 1 98 ? 4.594 2.371 8.344 1 92 98 LYS A O 1
ATOM 699 N N . VAL A 1 99 ? 5.566 4.41 8.055 1 92.56 99 VAL A N 1
ATOM 700 C CA . VAL A 1 99 ? 4.484 4.938 7.234 1 92.56 99 VAL A CA 1
ATOM 701 C C . VAL A 1 99 ? 5.039 5.434 5.902 1 92.56 99 VAL A C 1
ATOM 703 O O . VAL A 1 99 ? 6.219 5.789 5.809 1 92.56 99 VAL A O 1
ATOM 706 N N . ARG A 1 100 ? 4.172 5.539 4.887 1 93 100 ARG A N 1
ATOM 707 C CA . ARG A 1 100 ? 4.629 5.895 3.549 1 93 100 ARG A CA 1
ATOM 708 C C . ARG A 1 100 ? 4.367 7.367 3.256 1 93 100 ARG A C 1
ATOM 710 O O . ARG A 1 100 ? 4.883 7.914 2.277 1 93 100 ARG A O 1
ATOM 717 N N . ARG A 1 101 ? 3.607 7.977 4.125 1 94.94 101 ARG A N 1
ATOM 718 C CA . ARG A 1 101 ? 3.301 9.391 3.934 1 94.94 101 ARG A CA 1
ATOM 719 C C . ARG A 1 101 ? 3.094 10.094 5.273 1 94.94 101 ARG A C 1
ATOM 721 O O . ARG A 1 101 ? 2.686 9.461 6.25 1 94.94 101 ARG A O 1
ATOM 728 N N . LEU A 1 102 ? 3.379 11.375 5.238 1 96.25 102 LEU A N 1
ATOM 729 C CA . LEU A 1 102 ? 3.232 12.227 6.418 1 96.25 102 LEU A CA 1
ATOM 730 C C . LEU A 1 102 ? 2.52 13.531 6.062 1 96.25 102 LEU A C 1
ATOM 732 O O . LEU A 1 102 ? 2.816 14.141 5.035 1 96.25 102 LEU A O 1
ATOM 736 N N . PRO A 1 103 ? 1.574 13.945 6.914 1 97.38 103 PRO A N 1
ATOM 737 C CA . PRO A 1 103 ? 1.109 15.328 6.812 1 97.38 103 PRO A CA 1
ATOM 738 C C . PRO A 1 103 ? 2.199 16.344 7.145 1 97.38 103 PRO A C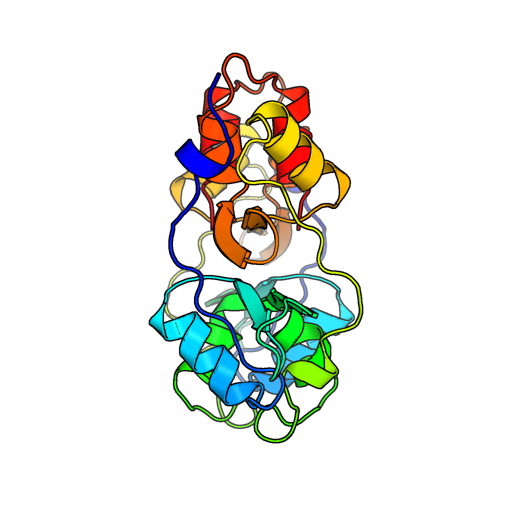 1
ATOM 740 O O . PRO A 1 103 ? 3.002 16.125 8.055 1 97.38 103 PRO A O 1
ATOM 743 N N . VAL A 1 104 ? 2.234 17.391 6.375 1 98.31 104 VAL A N 1
ATOM 744 C CA . VAL A 1 104 ? 3.154 18.5 6.621 1 98.31 104 VAL A CA 1
ATOM 745 C C . VAL A 1 104 ? 2.412 19.641 7.309 1 98.31 104 VAL A C 1
ATOM 747 O O . VAL A 1 104 ? 1.396 20.125 6.805 1 98.31 104 VAL A O 1
ATOM 750 N N . ILE A 1 105 ? 2.998 20.031 8.461 1 97.5 105 ILE A N 1
ATOM 751 C CA . ILE A 1 105 ? 2.352 21.062 9.266 1 97.5 105 ILE A CA 1
ATOM 752 C C . ILE A 1 105 ? 3.207 22.328 9.258 1 97.5 105 ILE A C 1
ATOM 754 O O . ILE A 1 105 ? 4.434 22.25 9.367 1 97.5 105 ILE A O 1
ATOM 758 N N . ASP A 1 106 ? 2.607 23.438 9.086 1 96.69 106 ASP A N 1
ATOM 759 C CA . ASP A 1 106 ? 3.205 24.75 9.281 1 96.69 106 ASP A CA 1
ATOM 760 C C . ASP A 1 106 ? 2.43 25.562 10.32 1 96.69 106 ASP A C 1
ATOM 762 O O . ASP A 1 106 ? 1.329 26.047 10.047 1 96.69 106 ASP A O 1
ATOM 766 N N . GLY A 1 107 ? 3.109 25.688 11.523 1 92.69 107 GLY A N 1
ATOM 767 C CA . GLY A 1 107 ? 2.312 26.188 12.633 1 92.69 107 GLY A CA 1
ATOM 768 C C . GLY A 1 107 ? 1.168 25.266 13.008 1 92.69 107 GLY A C 1
ATOM 769 O O . GLY A 1 107 ? 1.392 24.125 13.391 1 92.69 107 GLY A O 1
ATOM 770 N N . HIS A 1 108 ? -0.043 25.719 12.812 1 89 108 HIS A N 1
ATOM 771 C CA . HIS A 1 108 ? -1.21 24.922 13.156 1 89 108 HIS A CA 1
ATOM 772 C C . HIS A 1 108 ? -1.972 24.484 11.914 1 89 108 HIS A C 1
ATOM 774 O O . HIS A 1 108 ? -3.059 23.906 12.008 1 89 108 HIS A O 1
ATOM 780 N N . SER A 1 109 ? -1.307 24.688 10.844 1 93.62 109 SER A N 1
ATOM 781 C CA . SER A 1 109 ? -2.016 24.438 9.594 1 93.62 109 SER A CA 1
ATOM 782 C C . SER A 1 109 ? -1.446 23.219 8.875 1 93.62 109 SER A C 1
ATOM 784 O O . SER A 1 109 ? -0.228 23.031 8.82 1 93.62 109 SER A O 1
ATOM 786 N N . LEU A 1 110 ? -2.352 22.406 8.406 1 96.25 110 LEU A N 1
ATOM 787 C CA . LEU A 1 110 ? -1.979 21.359 7.457 1 96.25 110 LEU A CA 1
ATOM 788 C C . LEU A 1 110 ? -1.701 21.953 6.078 1 96.25 110 LEU A C 1
ATOM 790 O O . LEU A 1 110 ? -2.607 22.469 5.43 1 96.25 110 LEU A O 1
ATOM 794 N N . VAL A 1 111 ? -0.429 21.797 5.566 1 96.88 111 VAL A N 1
ATOM 795 C CA . VAL A 1 111 ? -0.099 22.547 4.359 1 96.88 111 VAL A CA 1
ATOM 796 C C . VAL A 1 111 ? 0.208 21.578 3.217 1 96.88 111 VAL A C 1
ATOM 798 O O . VAL A 1 111 ? 0.33 21.984 2.061 1 96.88 111 VAL A O 1
ATOM 801 N N . GLY A 1 112 ? 0.333 20.297 3.502 1 97.44 112 GLY A N 1
ATOM 802 C CA . GLY A 1 112 ? 0.597 19.328 2.441 1 97.44 112 GLY A CA 1
ATOM 803 C C . GLY A 1 112 ? 0.852 17.922 2.957 1 97.44 112 GLY A C 1
ATOM 804 O O . GLY A 1 112 ? 0.622 17.641 4.137 1 97.44 112 GLY A O 1
ATOM 805 N N . MET A 1 113 ? 1.223 17.062 2.045 1 97.62 113 MET A N 1
ATOM 806 C CA . MET A 1 113 ? 1.62 15.688 2.326 1 97.62 113 MET A CA 1
ATOM 807 C C . MET A 1 113 ? 2.963 15.367 1.678 1 97.62 113 MET A C 1
ATOM 809 O O . MET A 1 113 ? 3.27 15.867 0.596 1 97.62 113 MET A O 1
ATOM 813 N N . VAL A 1 114 ? 3.734 14.547 2.326 1 97.44 114 VAL A N 1
ATOM 814 C CA . VAL A 1 114 ? 4.996 14.109 1.741 1 97.44 114 VAL A CA 1
ATOM 815 C C . VAL A 1 114 ? 5.074 12.586 1.773 1 97.44 114 VAL A C 1
ATOM 817 O O . VAL A 1 114 ? 4.738 11.961 2.781 1 97.44 114 VAL A O 1
ATOM 820 N N . ALA A 1 115 ? 5.48 12.047 0.65 1 95.5 115 ALA A N 1
ATOM 821 C CA . ALA A 1 115 ? 5.551 10.602 0.519 1 95.5 115 ALA A CA 1
ATOM 822 C C . ALA A 1 115 ? 6.988 10.102 0.669 1 95.5 115 ALA A C 1
ATOM 824 O O . ALA A 1 115 ? 7.938 10.859 0.44 1 95.5 115 ALA A O 1
ATOM 825 N N . LEU A 1 116 ? 7.074 8.852 1.019 1 95.12 116 LEU A N 1
ATOM 826 C CA . LEU A 1 116 ? 8.367 8.195 1.179 1 95.12 116 LEU A CA 1
ATOM 827 C C . LEU A 1 116 ? 9.172 8.258 -0.113 1 95.12 116 LEU A C 1
ATOM 829 O O . LEU A 1 116 ? 10.367 8.562 -0.089 1 95.12 116 LEU A O 1
ATOM 833 N N . ALA A 1 117 ? 8.57 8.078 -1.218 1 93.19 117 ALA A N 1
ATOM 834 C CA . ALA A 1 117 ? 9.266 8.102 -2.502 1 93.19 117 ALA A CA 1
ATOM 835 C C . ALA A 1 117 ? 9.867 9.477 -2.77 1 93.19 117 ALA A C 1
ATOM 837 O O . ALA A 1 117 ? 11 9.586 -3.254 1 93.19 117 ALA A O 1
ATOM 838 N N . ASP A 1 118 ? 9.125 10.5 -2.498 1 94 118 ASP A N 1
ATOM 839 C CA . ASP A 1 118 ? 9.602 11.867 -2.709 1 94 118 ASP A CA 1
ATOM 840 C C . ASP A 1 118 ? 10.805 12.172 -1.813 1 94 118 ASP A C 1
ATOM 842 O O . ASP A 1 118 ? 11.781 12.773 -2.264 1 94 118 ASP A O 1
ATOM 846 N N . ALA A 1 119 ? 10.664 11.766 -0.575 1 95.75 119 ALA A N 1
ATOM 847 C CA . ALA A 1 119 ? 11.766 11.977 0.357 1 95.75 119 ALA A CA 1
ATOM 848 C C . ALA A 1 119 ? 13.016 11.211 -0.085 1 95.75 119 ALA A C 1
ATOM 850 O O . ALA A 1 119 ? 14.117 11.758 -0.086 1 95.75 119 ALA A O 1
ATOM 851 N N . ALA A 1 120 ? 12.859 10.023 -0.456 1 94.06 120 ALA A N 1
ATOM 852 C CA . ALA A 1 120 ? 13.969 9.18 -0.883 1 94.06 120 ALA A CA 1
ATOM 853 C C . ALA A 1 120 ? 14.688 9.789 -2.084 1 94.06 120 ALA A C 1
ATOM 855 O O . ALA A 1 120 ? 15.922 9.805 -2.143 1 94.06 120 A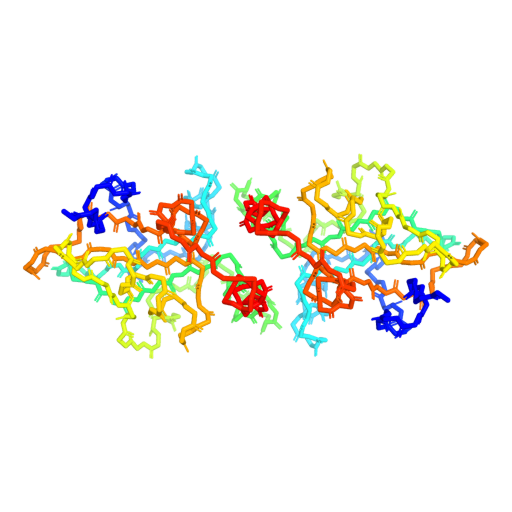LA A O 1
ATOM 856 N N . ARG A 1 121 ? 13.977 10.297 -2.977 1 93.81 121 ARG A N 1
ATOM 857 C CA . ARG A 1 121 ? 14.539 10.875 -4.191 1 93.81 121 ARG A CA 1
ATOM 858 C C . ARG A 1 121 ? 15.305 12.156 -3.885 1 93.81 121 ARG A C 1
ATOM 860 O O . ARG A 1 121 ? 16.234 12.523 -4.613 1 93.81 121 ARG A O 1
ATOM 867 N N . ALA A 1 122 ? 14.906 12.742 -2.875 1 95 122 ALA A N 1
ATOM 868 C CA . ALA A 1 122 ? 15.484 14.055 -2.57 1 95 122 ALA A CA 1
ATOM 869 C C . ALA A 1 122 ? 16.703 13.922 -1.672 1 95 122 ALA A C 1
ATOM 871 O O . ALA A 1 122 ? 17.422 14.898 -1.447 1 95 122 ALA A O 1
ATOM 872 N N . LEU A 1 123 ? 16.891 12.727 -1.158 1 93.25 123 LEU A N 1
ATOM 873 C CA . LEU A 1 123 ? 18.078 12.531 -0.32 1 93.25 123 LEU A CA 1
ATOM 874 C C . LEU A 1 123 ? 19.359 12.766 -1.116 1 93.25 123 LEU A C 1
ATOM 876 O O . LEU A 1 123 ? 19.453 12.375 -2.281 1 93.25 123 LEU A O 1
ATOM 880 N N . SER A 1 124 ? 20.328 13.391 -0.527 1 84.31 124 SER A N 1
ATOM 881 C CA . SER A 1 124 ? 21.578 13.727 -1.214 1 84.31 124 SER A CA 1
ATOM 882 C C . SER A 1 124 ? 22.453 12.492 -1.402 1 84.31 124 SER A C 1
ATOM 884 O O . SER A 1 124 ? 23.062 12.312 -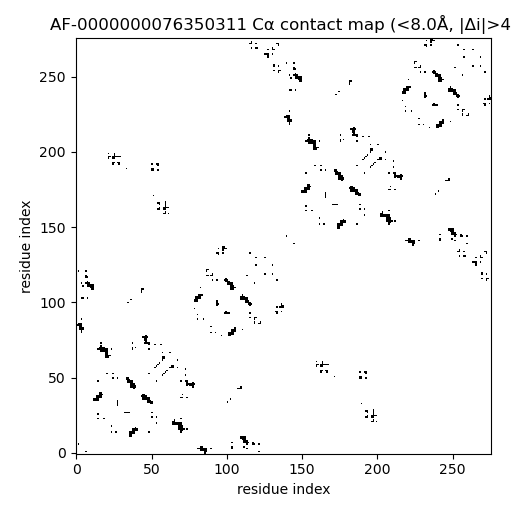2.457 1 84.31 124 SER A O 1
ATOM 886 N N . ASP A 1 125 ? 22.578 11.656 -0.417 1 85.62 125 ASP A N 1
ATOM 887 C CA . ASP A 1 125 ? 23.422 10.461 -0.45 1 85.62 125 ASP A CA 1
ATOM 888 C C . ASP A 1 125 ? 22.75 9.289 0.262 1 85.62 125 ASP A C 1
ATOM 890 O O . ASP A 1 125 ? 23.188 8.875 1.332 1 85.62 125 ASP A O 1
ATOM 894 N N . PRO A 1 126 ? 21.781 8.797 -0.444 1 86.06 126 PRO A N 1
ATOM 895 C CA . PRO A 1 126 ? 21.078 7.715 0.254 1 86.06 126 PRO A CA 1
ATOM 896 C C . PRO A 1 126 ? 21.906 6.43 0.317 1 86.06 126 PRO A C 1
ATOM 898 O O . PRO A 1 126 ? 22.562 6.07 -0.658 1 86.06 126 PRO A O 1
ATOM 901 N N . LYS A 1 127 ? 21.969 5.809 1.473 1 86.25 127 LYS A N 1
ATOM 902 C CA . LYS A 1 127 ? 22.625 4.523 1.651 1 86.25 127 LYS A CA 1
ATOM 903 C C . LYS A 1 127 ? 21.672 3.367 1.36 1 86.25 127 LYS A C 1
ATOM 905 O O . LYS A 1 127 ? 20.484 3.439 1.68 1 86.25 127 LYS A O 1
ATOM 910 N N . ALA A 1 128 ? 22.203 2.359 0.836 1 85.06 128 ALA A N 1
ATOM 911 C CA . ALA A 1 128 ? 21.406 1.183 0.486 1 85.06 128 ALA A CA 1
ATOM 912 C C . ALA A 1 128 ? 20.672 0.637 1.704 1 85.06 128 ALA A C 1
ATOM 914 O O . ALA A 1 128 ? 19.5 0.258 1.608 1 85.06 128 ALA A O 1
ATOM 915 N N . GLY A 1 129 ? 21.359 0.612 2.771 1 85.5 129 GLY A N 1
ATOM 916 C CA . GLY A 1 129 ? 20.75 0.102 3.984 1 85.5 129 GLY A CA 1
ATOM 917 C C . GLY A 1 129 ? 19.516 0.887 4.406 1 85.5 129 GLY A C 1
ATOM 918 O O . GLY A 1 129 ? 18.516 0.305 4.844 1 85.5 129 GLY A O 1
ATOM 919 N N . GLN A 1 130 ? 19.578 2.113 4.25 1 85.5 130 GLN A N 1
ATOM 920 C CA . GLN A 1 130 ? 18.453 2.982 4.59 1 85.5 130 GLN A CA 1
ATOM 921 C C . GLN A 1 130 ? 17.281 2.748 3.656 1 85.5 130 GLN A C 1
ATOM 923 O O . GLN A 1 130 ? 16.125 2.66 4.105 1 85.5 130 GLN A O 1
ATOM 928 N N . LEU A 1 131 ? 17.609 2.678 2.459 1 90.88 131 LEU A N 1
ATOM 929 C CA . LEU A 1 131 ? 16.562 2.471 1.458 1 90.88 131 LEU A CA 1
ATOM 930 C C . LEU A 1 131 ? 15.93 1.096 1.62 1 90.88 131 LEU A C 1
ATOM 932 O O . LEU A 1 131 ? 14.719 0.94 1.409 1 90.88 131 LEU A O 1
ATOM 936 N N . LEU A 1 132 ? 16.688 0.142 2.059 1 88.81 132 LEU A N 1
ATOM 937 C CA . LEU A 1 132 ? 16.172 -1.196 2.322 1 88.81 132 LEU A CA 1
ATOM 938 C C . LEU A 1 132 ? 15.188 -1.179 3.488 1 88.81 132 LEU A C 1
ATOM 940 O O . LEU A 1 132 ? 14.148 -1.853 3.447 1 88.81 132 LEU A O 1
ATOM 944 N N . GLU A 1 133 ? 15.445 -0.442 4.395 1 88 133 GLU A N 1
ATOM 945 C CA . GLU A 1 133 ? 14.555 -0.308 5.543 1 88 133 GLU A CA 1
ATOM 946 C C . GLU A 1 133 ? 13.234 0.337 5.141 1 88 133 GLU A C 1
ATOM 948 O O . GLU A 1 133 ? 12.164 -0.072 5.609 1 88 133 GLU A O 1
ATOM 953 N N . ALA A 1 134 ? 13.352 1.197 4.27 1 89.12 134 ALA A N 1
ATOM 954 C CA . ALA A 1 134 ? 12.164 1.909 3.799 1 89.12 134 ALA A CA 1
ATOM 955 C C . ALA A 1 134 ? 11.242 0.982 3.008 1 89.12 134 ALA A C 1
ATOM 957 O O . ALA A 1 134 ? 10.023 1.135 3.039 1 89.12 134 ALA A O 1
ATOM 958 N N . LEU A 1 135 ? 11.805 0.086 2.354 1 88.25 135 LEU A N 1
ATOM 959 C CA . LEU A 1 135 ? 11.031 -0.849 1.542 1 88.25 135 LEU A CA 1
ATOM 960 C C . LEU A 1 135 ? 10.258 -1.82 2.424 1 88.25 135 LEU A C 1
ATOM 962 O O . LEU A 1 135 ? 9.312 -2.471 1.961 1 88.25 135 LEU A O 1
ATOM 966 N N . SER A 1 136 ? 10.625 -1.915 3.658 1 82.75 136 SER A N 1
ATOM 967 C CA . SER A 1 136 ? 9.961 -2.836 4.578 1 82.75 136 SER A CA 1
ATOM 968 C C . SER A 1 136 ? 8.672 -2.234 5.129 1 82.75 136 SER A C 1
ATOM 970 O O . SER A 1 136 ? 7.941 -2.895 5.867 1 82.75 136 SER A O 1
ATOM 972 N N . THR A 1 137 ? 8.508 -1.032 4.773 1 70.56 137 THR A N 1
ATOM 973 C CA . THR A 1 137 ? 7.297 -0.354 5.23 1 70.56 137 THR A CA 1
ATOM 974 C C . THR A 1 137 ? 6.074 -0.842 4.457 1 70.56 137 THR A C 1
ATOM 976 O O . THR A 1 137 ? 6.07 -0.827 3.223 1 70.56 137 THR A O 1
ATOM 979 N N . ASP A 1 138 ? 5.242 -1.892 5.027 1 62.28 138 ASP A N 1
ATOM 980 C CA . ASP A 1 138 ? 4.09 -2.506 4.379 1 62.28 138 ASP A CA 1
ATOM 981 C C . ASP A 1 138 ? 2.85 -1.626 4.516 1 62.28 138 ASP A C 1
ATOM 983 O O . ASP A 1 138 ? 2.66 -0.968 5.543 1 62.28 138 ASP A O 1
ATOM 987 N N . MET B 1 1 ? 22.797 -19.859 -6.141 1 87.06 1 MET B N 1
ATOM 988 C CA . MET B 1 1 ? 22.156 -18.562 -6.406 1 87.06 1 MET B CA 1
ATOM 989 C C . MET B 1 1 ? 20.797 -18.484 -5.719 1 87.06 1 MET B C 1
ATOM 991 O O . MET B 1 1 ? 20.047 -19.453 -5.695 1 87.06 1 MET B O 1
ATOM 995 N N . THR B 1 2 ? 20.578 -17.469 -4.969 1 96.25 2 THR B N 1
ATOM 996 C CA . THR B 1 2 ? 19.312 -17.312 -4.254 1 96.25 2 THR B CA 1
ATOM 997 C C . THR B 1 2 ? 18.156 -17.172 -5.23 1 96.25 2 THR B C 1
ATOM 999 O O . THR B 1 2 ? 18.234 -16.391 -6.188 1 96.25 2 THR B O 1
ATOM 1002 N N . THR B 1 3 ? 17.125 -17.984 -5.016 1 98.25 3 THR B N 1
ATOM 1003 C CA . THR B 1 3 ? 16.016 -18.016 -5.949 1 98.25 3 THR B CA 1
ATOM 1004 C C . THR B 1 3 ? 14.734 -17.5 -5.289 1 98.25 3 THR B C 1
ATOM 1006 O O . THR B 1 3 ? 14.719 -17.25 -4.082 1 98.25 3 THR B O 1
ATOM 1009 N N . ALA B 1 4 ? 13.664 -17.406 -6.137 1 98.5 4 ALA B N 1
ATOM 1010 C CA . ALA B 1 4 ? 12.344 -17.062 -5.613 1 98.5 4 ALA B CA 1
ATOM 1011 C C . ALA B 1 4 ? 11.891 -18.062 -4.559 1 98.5 4 ALA B C 1
ATOM 1013 O O . ALA B 1 4 ? 11.328 -17.688 -3.529 1 98.5 4 ALA B O 1
ATOM 1014 N N . ARG B 1 5 ? 12.164 -19.266 -4.793 1 98.06 5 ARG B N 1
ATOM 1015 C CA . ARG B 1 5 ? 11.797 -20.344 -3.877 1 98.06 5 ARG B CA 1
ATOM 1016 C C . ARG B 1 5 ? 12.43 -20.125 -2.504 1 98.06 5 ARG B C 1
ATOM 1018 O O . ARG B 1 5 ? 11.812 -20.438 -1.479 1 98.06 5 ARG B O 1
ATOM 1025 N N . ASP B 1 6 ? 13.578 -19.656 -2.494 1 98.12 6 ASP B N 1
ATOM 1026 C CA . ASP B 1 6 ? 14.344 -19.484 -1.26 1 98.12 6 ASP B CA 1
ATOM 1027 C C . ASP B 1 6 ? 13.766 -18.344 -0.414 1 98.12 6 ASP B C 1
ATOM 1029 O O . ASP B 1 6 ? 13.906 -18.344 0.811 1 98.12 6 ASP B O 1
ATOM 1033 N N . ILE B 1 7 ? 13.062 -17.422 -1.052 1 97.88 7 ILE B N 1
ATOM 1034 C CA . ILE B 1 7 ? 12.727 -16.219 -0.301 1 97.88 7 ILE B CA 1
ATOM 1035 C C . ILE B 1 7 ? 11.211 -16.062 -0.224 1 97.88 7 ILE B C 1
ATOM 1037 O O . ILE B 1 7 ? 10.703 -15.188 0.485 1 97.88 7 ILE B O 1
ATOM 1041 N N . MET B 1 8 ? 10.477 -16.859 -0.874 1 97.88 8 MET B N 1
ATOM 1042 C CA . MET B 1 8 ? 9.023 -16.719 -0.92 1 97.88 8 MET B CA 1
ATOM 1043 C C . MET B 1 8 ? 8.398 -17.109 0.413 1 97.88 8 MET B C 1
ATOM 1045 O O . MET B 1 8 ? 9.016 -17.812 1.209 1 97.88 8 MET B O 1
ATOM 1049 N N . THR B 1 9 ? 7.277 -16.578 0.689 1 96.94 9 THR B N 1
ATOM 1050 C CA . THR B 1 9 ? 6.371 -17.203 1.644 1 96.94 9 THR B CA 1
ATOM 105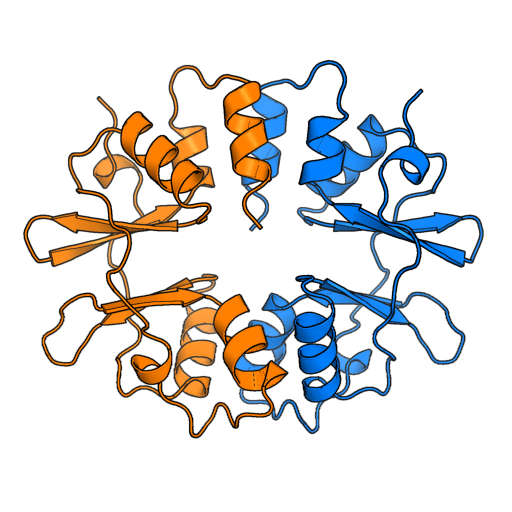1 C C . THR B 1 9 ? 5.629 -18.375 0.998 1 96.94 9 THR B C 1
ATOM 1053 O O . THR B 1 9 ? 4.836 -18.172 0.076 1 96.94 9 THR B O 1
ATOM 1056 N N . PRO B 1 10 ? 5.879 -19.547 1.527 1 95.88 10 PRO B N 1
ATOM 1057 C CA . PRO B 1 10 ? 5.262 -20.703 0.885 1 95.88 10 PRO B CA 1
ATOM 1058 C C . PRO B 1 10 ? 3.77 -20.828 1.184 1 95.88 10 PRO B C 1
ATOM 1060 O O . PRO B 1 10 ? 3.303 -20.328 2.213 1 95.88 10 PRO B O 1
ATOM 1063 N N . GLY B 1 11 ? 3.051 -21.516 0.325 1 89.19 11 GLY B N 1
ATOM 1064 C CA . GLY B 1 11 ? 1.623 -21.734 0.509 1 89.19 11 GLY B CA 1
ATOM 1065 C C . GLY B 1 11 ? 0.806 -20.469 0.326 1 89.19 11 GLY B C 1
ATOM 1066 O O . GLY B 1 11 ? 0.795 -19.594 1.199 1 89.19 11 GLY B O 1
ATOM 1067 N N . ALA B 1 12 ? 0.275 -20.25 -0.845 1 87.81 12 ALA B N 1
ATOM 1068 C CA . ALA B 1 12 ? -0.53 -19.047 -1.073 1 87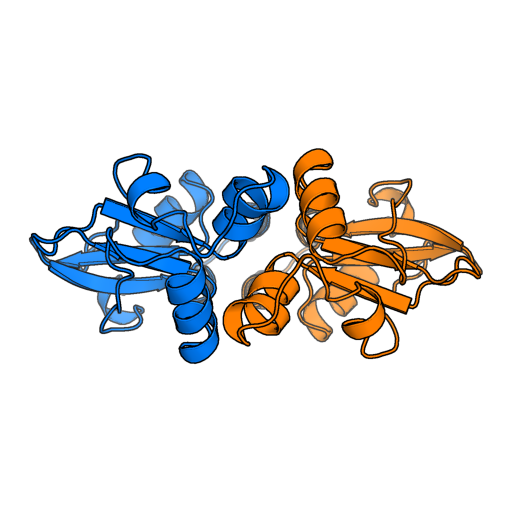.81 12 ALA B CA 1
ATOM 1069 C C . ALA B 1 12 ? -2.021 -19.375 -1.028 1 87.81 12 ALA B C 1
ATOM 1071 O O . ALA B 1 12 ? -2.498 -20.234 -1.774 1 87.81 12 ALA B O 1
ATOM 1072 N N . GLU B 1 13 ? -2.623 -18.781 -0.053 1 93.25 13 GLU B N 1
ATOM 1073 C CA . GLU B 1 13 ? -4.082 -18.844 -0.04 1 93.25 13 GLU B CA 1
ATOM 1074 C C . GLU B 1 13 ? -4.68 -17.906 -1.086 1 93.25 13 GLU B C 1
ATOM 1076 O O . GLU B 1 13 ? -4.301 -16.734 -1.17 1 93.25 13 GLU B O 1
ATOM 1081 N N . CYS B 1 14 ? -5.621 -18.484 -1.822 1 94.44 14 CYS B N 1
ATOM 1082 C CA . CYS B 1 14 ? -6.227 -17.688 -2.885 1 94.44 14 CYS B CA 1
ATOM 1083 C C . CYS B 1 14 ? -7.605 -17.188 -2.477 1 94.44 14 CYS B C 1
ATOM 1085 O O . CYS B 1 14 ? -8.289 -17.828 -1.674 1 94.44 14 CYS B O 1
ATOM 1087 N N . ALA B 1 15 ? -7.887 -16.047 -2.986 1 96.69 15 ALA B N 1
ATOM 1088 C CA . ALA B 1 15 ? -9.305 -15.695 -3.08 1 96.69 15 ALA B CA 1
ATOM 1089 C C . ALA B 1 15 ? -9.961 -16.391 -4.27 1 96.69 15 ALA B C 1
ATOM 1091 O O . ALA B 1 15 ? -9.461 -16.312 -5.395 1 96.69 15 ALA B O 1
ATOM 1092 N N . GLY B 1 16 ? -11.008 -17.094 -4.012 1 96.25 16 GLY B N 1
ATOM 1093 C CA . GLY B 1 16 ? -11.727 -17.688 -5.121 1 96.25 16 GLY B CA 1
ATOM 1094 C C . GLY B 1 16 ? -12.438 -16.672 -6 1 96.25 16 GLY B C 1
ATOM 1095 O O . GLY B 1 16 ? -12.969 -15.688 -5.504 1 96.25 16 GLY B O 1
ATOM 1096 N N . ALA B 1 17 ? -12.547 -16.984 -7.281 1 94.81 17 ALA B N 1
ATOM 1097 C CA . ALA B 1 17 ? -13.188 -16.062 -8.227 1 94.81 17 ALA B CA 1
ATOM 1098 C C . ALA B 1 17 ? -14.648 -15.82 -7.84 1 94.81 17 ALA B C 1
ATOM 1100 O O . ALA B 1 17 ? -15.188 -14.742 -8.102 1 94.81 17 ALA B O 1
ATOM 1101 N N . GLU B 1 18 ? -15.242 -16.719 -7.125 1 95.81 18 GLU B N 1
ATOM 1102 C CA . GLU B 1 18 ? -16.672 -16.609 -6.797 1 95.81 18 GLU B CA 1
ATOM 1103 C C . GLU B 1 18 ? -16.875 -15.945 -5.438 1 95.81 18 GLU B C 1
ATOM 1105 O O . GLU B 1 18 ? -18 -15.609 -5.066 1 95.81 18 GLU B O 1
ATOM 1110 N N . ASP B 1 19 ? -15.797 -15.828 -4.672 1 97.44 19 ASP B N 1
ATOM 1111 C CA . ASP B 1 19 ? -15.898 -15.133 -3.396 1 97.44 19 ASP B CA 1
ATOM 1112 C C . ASP B 1 19 ? -16.375 -13.695 -3.596 1 97.44 19 ASP B C 1
ATOM 1114 O O . ASP B 1 19 ? -16.062 -13.07 -4.613 1 97.44 19 ASP B O 1
ATOM 1118 N N . THR B 1 20 ? -17.125 -13.164 -2.627 1 98.31 20 THR B N 1
ATOM 1119 C CA . THR B 1 20 ? -17.422 -11.734 -2.639 1 98.31 20 THR B CA 1
ATOM 1120 C C . THR B 1 20 ? -16.203 -10.922 -2.209 1 98.31 20 THR B C 1
ATOM 1122 O O . THR B 1 20 ? -15.281 -11.453 -1.597 1 98.31 20 THR B O 1
ATOM 1125 N N . ILE B 1 21 ? -16.25 -9.703 -2.564 1 98.31 21 ILE B N 1
ATOM 1126 C CA . ILE B 1 21 ? -15.195 -8.781 -2.15 1 98.31 21 ILE B CA 1
ATOM 1127 C C . ILE B 1 21 ? -15.148 -8.703 -0.627 1 98.31 21 ILE B C 1
ATOM 1129 O O . ILE B 1 21 ? -14.07 -8.586 -0.036 1 98.31 21 ILE B O 1
ATOM 1133 N N . LEU B 1 22 ? -16.281 -8.727 0.004 1 98.62 22 LEU B N 1
ATOM 1134 C CA . LEU B 1 22 ? -16.328 -8.703 1.462 1 98.62 22 LEU B CA 1
ATOM 1135 C C . LEU B 1 22 ? -15.617 -9.914 2.049 1 98.62 22 LEU B C 1
ATOM 1137 O O . LEU B 1 22 ? -14.867 -9.797 3.018 1 98.62 22 LEU B O 1
ATOM 1141 N N . GLN B 1 23 ? -15.836 -11.055 1.494 1 98.38 23 GLN B N 1
ATOM 1142 C CA . GLN B 1 23 ? -15.156 -12.266 1.941 1 98.38 23 GLN B CA 1
ATOM 1143 C C . GLN B 1 23 ? -13.648 -12.164 1.721 1 98.38 23 GLN B C 1
ATOM 1145 O O . GLN B 1 23 ? -12.859 -12.594 2.566 1 98.38 23 GLN B O 1
ATOM 1150 N N . ALA B 1 24 ? -13.281 -11.656 0.614 1 98.31 24 ALA B N 1
ATOM 1151 C CA . ALA B 1 24 ? -11.867 -11.461 0.327 1 98.31 24 ALA B CA 1
ATOM 1152 C C . ALA B 1 24 ? -11.234 -10.484 1.32 1 98.31 24 ALA B C 1
ATOM 1154 O O . ALA B 1 24 ? -10.109 -10.695 1.774 1 98.31 24 ALA B O 1
ATOM 1155 N N . ALA B 1 25 ? -11.914 -9.406 1.647 1 98.62 25 ALA B N 1
ATOM 1156 C CA . ALA B 1 25 ? -11.414 -8.445 2.623 1 98.62 25 ALA B CA 1
ATOM 1157 C C . ALA B 1 25 ? -11.195 -9.102 3.982 1 98.62 25 ALA B C 1
ATOM 1159 O O . ALA B 1 25 ? -10.211 -8.812 4.664 1 98.62 25 ALA B O 1
ATOM 1160 N N . ALA B 1 26 ? -12.109 -9.93 4.324 1 98.56 26 ALA B N 1
ATOM 1161 C CA . ALA B 1 26 ? -11.969 -10.672 5.574 1 98.56 26 ALA B CA 1
ATOM 1162 C C . ALA B 1 26 ? -10.719 -11.547 5.551 1 98.56 26 ALA B C 1
ATOM 1164 O O . ALA B 1 26 ? -9.977 -11.609 6.535 1 98.56 26 ALA B O 1
ATOM 1165 N N . LYS B 1 27 ? -10.469 -12.195 4.504 1 98 27 LYS B N 1
ATOM 1166 C CA . LYS B 1 27 ? -9.297 -13.055 4.352 1 98 27 LYS B CA 1
ATOM 1167 C C . LYS B 1 27 ? -8.008 -12.25 4.395 1 98 27 LYS B C 1
ATOM 1169 O O . LYS B 1 27 ? -7.043 -12.641 5.055 1 98 27 LYS B O 1
ATOM 1174 N N . LEU B 1 28 ? -7.988 -11.148 3.67 1 97.69 28 LEU B N 1
ATOM 1175 C CA . LEU B 1 28 ? -6.84 -10.25 3.732 1 97.69 28 LEU B CA 1
ATOM 1176 C C . LEU B 1 28 ? -6.531 -9.859 5.172 1 97.69 28 LEU B C 1
ATOM 1178 O O . LEU B 1 28 ? -5.371 -9.898 5.594 1 97.69 28 LEU B O 1
ATOM 1182 N N . THR B 1 29 ? -7.531 -9.539 5.859 1 98.06 29 THR B N 1
ATOM 1183 C CA . THR B 1 29 ? -7.406 -9.094 7.242 1 98.06 29 THR B CA 1
ATOM 1184 C C . THR B 1 29 ? -6.914 -10.234 8.133 1 98.06 29 THR B C 1
ATOM 1186 O O . THR B 1 29 ? -5.992 -10.055 8.93 1 98.06 29 THR B O 1
ATOM 1189 N N . GLU B 1 30 ? -7.457 -11.352 7.996 1 97.38 30 GLU B N 1
ATOM 1190 C CA . GLU B 1 30 ? -7.105 -12.523 8.797 1 97.38 30 GLU B CA 1
ATOM 1191 C C . GLU B 1 30 ? -5.652 -12.938 8.562 1 97.38 30 GLU B C 1
ATOM 1193 O O . GLU B 1 30 ? -4.934 -13.242 9.516 1 97.38 30 GLU B O 1
ATOM 1198 N N . LEU B 1 31 ? -5.211 -12.945 7.355 1 95.44 31 LEU B N 1
ATOM 1199 C CA . LEU B 1 31 ? -3.875 -13.406 6.996 1 95.44 31 LEU B CA 1
ATOM 1200 C C . LEU B 1 31 ? -2.84 -12.312 7.219 1 95.44 31 LEU B C 1
ATOM 1202 O O . LEU B 1 31 ? -1.637 -12.578 7.227 1 95.44 31 LEU B O 1
ATOM 1206 N N . GLY B 1 32 ? -3.283 -11.047 7.352 1 94.75 32 GLY B N 1
ATOM 1207 C CA . GLY B 1 32 ? -2.379 -9.93 7.547 1 94.75 32 GLY B CA 1
ATOM 1208 C C . GLY B 1 32 ? -1.575 -9.586 6.305 1 94.75 32 GLY B C 1
ATOM 1209 O O . GLY B 1 32 ? -0.4 -9.227 6.402 1 94.75 32 GLY B O 1
ATOM 1210 N N . VAL B 1 33 ? -2.156 -9.781 5.137 1 93.31 33 VAL B N 1
ATOM 1211 C CA . VAL B 1 33 ? -1.473 -9.5 3.877 1 93.31 33 VAL B CA 1
ATOM 1212 C C . VAL B 1 33 ? -2.246 -8.445 3.094 1 93.31 33 VAL B C 1
ATOM 1214 O O . VAL B 1 33 ? -3.455 -8.281 3.285 1 93.31 33 VAL B O 1
ATOM 1217 N N . GLY B 1 34 ? -1.562 -7.691 2.189 1 93.75 34 GLY B N 1
ATOM 1218 C CA . GLY B 1 34 ? -2.188 -6.641 1.407 1 93.75 34 GLY B CA 1
ATOM 1219 C C . GLY B 1 34 ? -2.609 -7.094 0.022 1 93.75 34 GLY B C 1
ATOM 1220 O O . GLY B 1 34 ? -3.076 -6.289 -0.785 1 93.75 34 GLY B O 1
ATOM 1221 N N . ALA B 1 35 ? -2.369 -8.391 -0.233 1 94.19 35 ALA B N 1
ATOM 1222 C CA . ALA B 1 35 ? -2.729 -8.938 -1.539 1 94.19 35 ALA B CA 1
ATOM 1223 C C . ALA B 1 35 ? -3.043 -10.43 -1.444 1 94.19 35 ALA B C 1
ATOM 1225 O O . ALA B 1 35 ? -2.451 -11.141 -0.633 1 94.19 35 ALA B O 1
ATOM 1226 N N . LEU B 1 36 ? -3.969 -10.875 -2.301 1 96 36 LEU B N 1
ATOM 1227 C CA . LEU B 1 36 ? -4.328 -12.281 -2.459 1 96 36 LEU B CA 1
ATOM 1228 C C . LEU B 1 36 ? -4.285 -12.688 -3.928 1 96 36 LEU B C 1
ATOM 1230 O O . LEU B 1 36 ? -4.812 -11.977 -4.789 1 96 36 LEU B O 1
ATOM 1234 N N . PRO B 1 37 ? -3.637 -13.781 -4.207 1 96.25 37 PRO B N 1
ATOM 1235 C CA . PRO B 1 37 ? -3.871 -14.328 -5.547 1 96.25 37 PRO B CA 1
ATOM 1236 C C . PRO B 1 37 ? -5.324 -14.734 -5.77 1 96.25 37 PRO B C 1
ATOM 1238 O O . PRO B 1 37 ? -6.012 -15.133 -4.828 1 96.25 37 PRO B O 1
ATOM 1241 N N . ILE B 1 38 ? -5.773 -14.539 -6.996 1 96.62 38 ILE B N 1
ATOM 1242 C CA . ILE B 1 38 ? -7.113 -14.953 -7.395 1 96.62 38 ILE B CA 1
ATOM 1243 C C . ILE B 1 38 ? -7.043 -16.266 -8.156 1 96.62 38 ILE B C 1
ATOM 1245 O O . ILE B 1 38 ? -6.352 -16.359 -9.18 1 96.62 38 ILE B O 1
ATOM 1249 N N . CYS B 1 39 ? -7.766 -17.219 -7.656 1 94 39 CYS B N 1
ATOM 1250 C CA . CYS B 1 39 ? -7.793 -18.484 -8.352 1 94 39 CYS B CA 1
ATOM 1251 C C . CYS B 1 39 ? -9.203 -18.812 -8.844 1 94 39 CYS B C 1
ATOM 1253 O O . CYS B 1 39 ? -10.18 -18.531 -8.156 1 94 39 CYS B O 1
ATOM 1255 N N . GLY B 1 40 ? -9.203 -19.375 -10.023 1 90.75 40 GLY B N 1
ATOM 1256 C CA . GLY B 1 40 ? -10.453 -19.875 -10.562 1 90.75 40 GLY B CA 1
ATOM 1257 C C . GLY B 1 40 ? -10.883 -21.203 -9.969 1 90.75 40 GLY B C 1
ATOM 1258 O O . GLY B 1 40 ? -10.18 -21.766 -9.125 1 90.75 40 GLY B O 1
ATOM 1259 N N . THR B 1 41 ? -12.055 -21.625 -10.438 1 88.19 41 THR B N 1
ATOM 1260 C CA . THR B 1 41 ? -12.562 -22.922 -10 1 88.19 41 THR B CA 1
ATOM 1261 C C . THR B 1 41 ? -11.664 -24.047 -10.5 1 88.19 41 THR B C 1
ATOM 1263 O O . THR B 1 41 ? -11.695 -25.156 -9.961 1 88.19 41 THR B O 1
ATOM 1266 N N . ASP B 1 42 ? -10.82 -23.781 -11.492 1 85.69 42 ASP B N 1
ATOM 1267 C CA . ASP B 1 42 ? -9.867 -24.75 -12.023 1 85.69 42 ASP B CA 1
ATOM 1268 C C . ASP B 1 42 ? -8.539 -24.688 -11.281 1 85.69 42 ASP B C 1
ATOM 1270 O O . ASP B 1 42 ? -7.57 -25.328 -11.672 1 85.69 42 ASP B O 1
ATOM 1274 N N . ASN B 1 43 ? -8.422 -23.859 -10.289 1 84 43 ASN B N 1
ATOM 1275 C CA . ASN B 1 43 ? -7.254 -23.672 -9.43 1 84 43 ASN B CA 1
ATOM 1276 C C . ASN B 1 43 ? -6.117 -22.984 -10.188 1 84 43 ASN B C 1
ATOM 1278 O O . ASN B 1 43 ? -4.957 -23.078 -9.781 1 84 43 ASN B O 1
ATOM 1282 N N . ARG B 1 44 ? -6.484 -22.438 -11.227 1 88.44 44 ARG B N 1
ATOM 1283 C CA . ARG B 1 44 ? -5.488 -21.672 -11.961 1 88.44 44 ARG B CA 1
ATOM 1284 C C . ARG B 1 44 ? -5.477 -20.219 -11.484 1 88.44 44 ARG B C 1
ATOM 1286 O O . ARG B 1 44 ? -6.516 -19.656 -11.125 1 88.44 44 ARG B O 1
ATOM 1293 N N . LEU B 1 45 ? -4.371 -19.734 -11.523 1 93.56 45 LEU B N 1
ATOM 1294 C CA . LEU B 1 45 ? -4.195 -18.328 -11.133 1 93.56 45 LEU B CA 1
ATOM 1295 C C . LEU B 1 45 ? -4.828 -17.391 -12.156 1 93.56 45 LEU B C 1
ATOM 1297 O O . LEU B 1 45 ? -4.559 -17.5 -13.352 1 93.56 45 LEU B O 1
ATOM 1301 N N . LYS B 1 46 ? -5.605 -16.469 -11.711 1 92.69 46 LYS B N 1
ATOM 1302 C CA . LYS B 1 46 ? -6.336 -15.578 -12.617 1 92.69 46 LYS B CA 1
ATOM 1303 C C . LYS B 1 46 ? -5.941 -14.117 -12.398 1 92.69 46 LYS B C 1
ATOM 1305 O O . LYS B 1 46 ? -6.34 -13.242 -13.164 1 92.69 46 LYS B O 1
ATOM 1310 N N . GLY B 1 47 ? -5.211 -13.852 -11.352 1 94 47 GLY B N 1
ATOM 1311 C CA . GLY B 1 47 ? -4.805 -12.492 -11.031 1 94 47 GLY B CA 1
ATOM 1312 C C . GLY B 1 47 ? -4.387 -12.32 -9.586 1 94 47 GLY B C 1
ATOM 1313 O O . GLY B 1 47 ? -4.07 -13.305 -8.906 1 94 47 GLY B O 1
ATOM 1314 N N . VAL B 1 48 ? -4.285 -11.094 -9.203 1 95.44 48 VA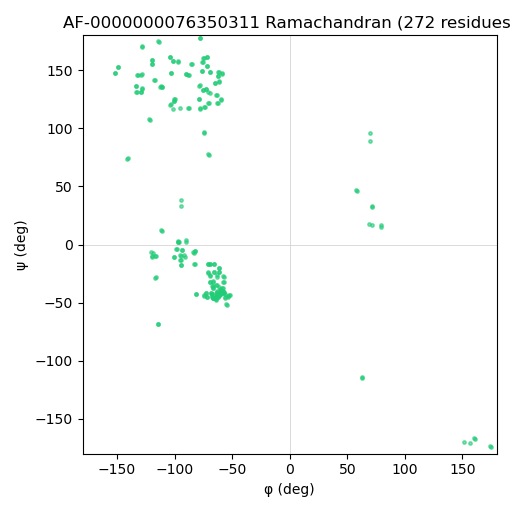L B N 1
ATOM 1315 C CA . VAL B 1 48 ? -3.99 -10.719 -7.824 1 95.44 48 VAL B CA 1
ATOM 1316 C C . VAL B 1 48 ? -4.941 -9.617 -7.371 1 95.44 48 VAL B C 1
ATOM 1318 O O . VAL B 1 48 ? -5.195 -8.664 -8.109 1 95.44 48 VAL B O 1
ATOM 1321 N N . LEU B 1 49 ? -5.57 -9.719 -6.215 1 96 49 LEU B N 1
ATOM 1322 C CA . LEU B 1 49 ? -6.434 -8.734 -5.578 1 96 49 LEU B CA 1
ATOM 1323 C C . LEU B 1 49 ? -5.711 -8.039 -4.43 1 96 49 LEU B C 1
ATOM 1325 O O . LEU B 1 49 ? -5.238 -8.695 -3.498 1 96 49 LEU B O 1
ATOM 1329 N N . THR B 1 50 ? -5.566 -6.715 -4.516 1 94.94 50 THR B N 1
ATOM 1330 C CA . THR B 1 50 ? -4.945 -5.957 -3.436 1 94.94 50 THR B CA 1
ATOM 1331 C C . THR B 1 50 ? -5.996 -5.207 -2.625 1 94.94 50 THR B C 1
ATOM 1333 O O . THR B 1 50 ? -7.133 -5.043 -3.074 1 94.94 50 THR B O 1
ATOM 1336 N N . ASP B 1 51 ? -5.621 -4.801 -1.414 1 95.75 51 ASP B N 1
ATOM 1337 C CA . ASP B 1 51 ? -6.504 -3.959 -0.615 1 95.75 51 ASP B CA 1
ATOM 1338 C C . ASP B 1 51 ? -6.859 -2.672 -1.357 1 95.75 51 ASP B C 1
ATOM 1340 O O . ASP B 1 51 ? -8.008 -2.227 -1.325 1 95.75 51 ASP B O 1
ATOM 1344 N N . ARG B 1 52 ? -5.969 -2.184 -2.141 1 95.31 52 ARG B N 1
ATOM 1345 C CA . ARG B 1 52 ? -6.234 -0.972 -2.91 1 95.31 52 ARG B CA 1
ATOM 1346 C C . ARG B 1 52 ? -7.293 -1.221 -3.977 1 95.31 52 ARG B C 1
ATOM 1348 O O . ARG B 1 52 ? -8.141 -0.361 -4.23 1 95.31 52 ARG B O 1
ATOM 1355 N N . ASP B 1 53 ? -7.223 -2.316 -4.617 1 95.69 53 ASP B N 1
ATOM 1356 C CA . ASP B 1 53 ? -8.234 -2.65 -5.613 1 95.69 53 ASP B CA 1
ATOM 1357 C C . ASP B 1 53 ? -9.641 -2.531 -5.027 1 95.69 53 ASP B C 1
ATOM 1359 O O . ASP B 1 53 ? -10.555 -2.029 -5.688 1 95.69 53 ASP B O 1
ATOM 1363 N N . ILE B 1 54 ? -9.781 -3.018 -3.84 1 98.06 54 ILE B N 1
ATOM 1364 C CA . ILE B 1 54 ? -11.086 -3.031 -3.184 1 98.06 54 ILE B CA 1
ATOM 1365 C C . ILE B 1 54 ? -11.578 -1.599 -2.982 1 98.06 54 ILE B C 1
ATOM 1367 O O . ILE B 1 54 ? -12.734 -1.287 -3.268 1 98.06 54 ILE B O 1
ATOM 1371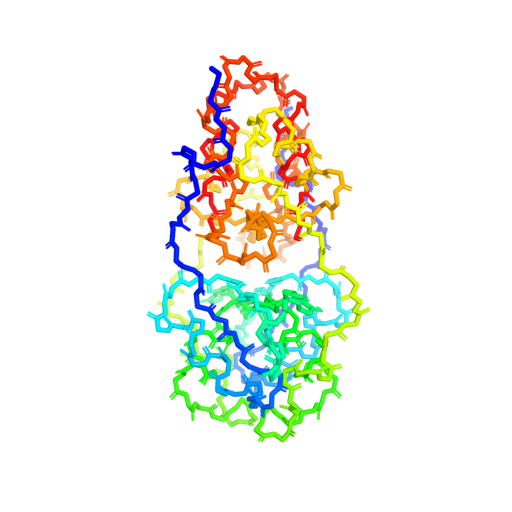 N N . VAL B 1 55 ? -10.727 -0.771 -2.566 1 98.12 55 VAL B N 1
ATOM 1372 C CA . VAL B 1 55 ? -11.102 0.607 -2.273 1 98.12 55 VAL B CA 1
ATOM 1373 C C . VAL B 1 55 ? -11.359 1.359 -3.576 1 98.12 55 VAL B C 1
ATOM 1375 O O . VAL B 1 55 ? -12.391 2.033 -3.715 1 98.12 55 VAL B O 1
ATOM 1378 N N . VAL B 1 56 ? -10.523 1.225 -4.555 1 97.5 56 VAL B N 1
ATOM 1379 C CA . VAL B 1 56 ? -10.57 2.043 -5.762 1 97.5 56 VAL B CA 1
ATOM 1380 C C . VAL B 1 56 ? -11.617 1.486 -6.723 1 97.5 56 VAL B C 1
ATOM 1382 O O . VAL B 1 56 ? -12.445 2.234 -7.254 1 97.5 56 VAL B O 1
ATOM 1385 N N . LYS B 1 57 ? -11.641 0.234 -6.859 1 97.25 57 LYS B N 1
ATOM 1386 C CA . LYS B 1 57 ? -12.445 -0.343 -7.934 1 97.25 57 LYS B CA 1
ATOM 1387 C C . LYS B 1 57 ? -13.828 -0.738 -7.43 1 97.25 57 LYS B C 1
ATOM 1389 O O . LYS B 1 57 ? -14.742 -0.969 -8.227 1 97.25 57 LYS B O 1
ATOM 1394 N N . VAL B 1 58 ? -13.992 -0.851 -6.137 1 98.5 58 VAL B N 1
ATOM 1395 C CA . VAL B 1 58 ? -15.297 -1.282 -5.629 1 98.5 58 VAL B CA 1
ATOM 1396 C C . VAL B 1 58 ? -15.938 -0.154 -4.824 1 98.5 58 VAL B C 1
ATOM 1398 O O . VAL B 1 58 ? -16.844 0.524 -5.309 1 98.5 58 VAL B O 1
ATOM 1401 N N . LEU B 1 59 ? -15.367 0.153 -3.684 1 98.69 59 LEU B N 1
ATOM 1402 C CA . LEU B 1 59 ? -15.984 1.161 -2.832 1 98.69 59 LEU B CA 1
ATOM 1403 C C . LEU B 1 59 ? -15.984 2.525 -3.514 1 98.69 59 LEU B C 1
ATOM 1405 O O . LEU B 1 59 ? -17 3.225 -3.512 1 98.69 59 LEU B O 1
ATOM 1409 N N . GLY B 1 60 ? -14.852 2.879 -4.055 1 98.44 60 GLY B N 1
ATOM 1410 C CA . GLY B 1 60 ? -14.727 4.172 -4.711 1 98.44 60 GLY B CA 1
ATOM 1411 C C . GLY B 1 60 ? -15.656 4.336 -5.895 1 98.44 60 GLY B C 1
ATOM 1412 O O . GLY B 1 60 ? -15.922 5.457 -6.332 1 98.44 60 GLY B O 1
ATOM 1413 N N . GLN B 1 61 ? -16.094 3.232 -6.383 1 97.88 61 GLN B N 1
ATOM 1414 C CA . GLN B 1 61 ? -17 3.248 -7.516 1 97.88 61 GLN B CA 1
ATOM 1415 C C . GLN B 1 61 ? -18.453 3.119 -7.055 1 97.88 61 GLN B C 1
ATOM 1417 O O . GLN B 1 61 ? -19.359 3 -7.879 1 97.88 61 GLN B O 1
ATOM 1422 N N . GLY B 1 62 ? -18.656 3.08 -5.82 1 96.81 62 GLY B N 1
ATOM 1423 C CA . GLY B 1 62 ? -20 3.02 -5.254 1 96.81 62 GLY B CA 1
ATOM 1424 C C . GLY B 1 62 ? -20.609 1.63 -5.297 1 96.81 62 GLY B C 1
ATOM 1425 O O . GLY B 1 62 ? -21.828 1.471 -5.156 1 96.81 62 GLY B O 1
ATOM 1426 N N . LYS B 1 63 ? -19.797 0.642 -5.52 1 97.62 63 LYS B N 1
ATOM 1427 C CA . LYS B 1 63 ? -20.297 -0.729 -5.59 1 97.62 63 LYS B CA 1
ATOM 1428 C C . LYS B 1 63 ? -20.406 -1.35 -4.199 1 97.62 63 LYS B C 1
ATOM 1430 O O . LYS B 1 63 ? -19.688 -0.95 -3.281 1 97.62 63 LYS B O 1
ATOM 1435 N N . ASP B 1 64 ? -21.281 -2.305 -4.148 1 97.62 64 ASP B N 1
ATOM 1436 C CA . ASP B 1 64 ? -21.5 -3.023 -2.896 1 97.62 64 ASP B CA 1
ATOM 1437 C C . ASP B 1 64 ? -20.531 -4.203 -2.766 1 97.62 64 ASP B C 1
ATOM 1439 O O . ASP B 1 64 ? -20.641 -5.184 -3.504 1 97.62 64 ASP B O 1
ATOM 1443 N N . PRO B 1 65 ? -19.656 -4.195 -1.756 1 98.12 65 PRO B N 1
ATOM 1444 C CA . PRO B 1 65 ? -18.641 -5.25 -1.663 1 98.12 65 PRO B CA 1
ATOM 1445 C C . PRO B 1 65 ? -19.234 -6.613 -1.322 1 98.12 65 PRO B C 1
ATOM 1447 O O . PRO B 1 65 ? -18.562 -7.637 -1.461 1 98.12 65 PRO B O 1
ATOM 1450 N N . SER B 1 66 ? -20.422 -6.711 -0.843 1 97.81 66 SER B N 1
ATOM 1451 C CA . SER B 1 66 ? -21.062 -7.98 -0.523 1 97.81 66 SER B CA 1
ATOM 1452 C C . SER B 1 66 ? -21.703 -8.602 -1.76 1 97.81 66 SER B C 1
ATOM 1454 O O . SER B 1 66 ? -22.094 -9.773 -1.739 1 97.81 66 SER B O 1
ATOM 1456 N N . LYS B 1 67 ? -21.688 -7.824 -2.861 1 97.88 67 LYS B N 1
ATOM 1457 C CA . LYS B 1 67 ? -22.359 -8.297 -4.07 1 97.88 67 LYS B CA 1
ATOM 1458 C C . LYS B 1 67 ? -21.359 -8.492 -5.207 1 97.88 67 LYS B C 1
ATOM 1460 O O . LYS B 1 67 ? -21.594 -9.297 -6.113 1 97.88 67 LYS B O 1
ATOM 1465 N N . VAL B 1 68 ? -20.297 -7.75 -5.207 1 97.69 68 VAL B N 1
ATOM 1466 C CA . VAL B 1 68 ? -19.266 -7.871 -6.227 1 97.69 68 VAL B CA 1
ATOM 1467 C C . VAL B 1 68 ? -18.391 -9.086 -5.93 1 97.69 68 VAL B C 1
ATOM 1469 O O . VAL B 1 68 ? -18.016 -9.328 -4.781 1 97.69 68 VAL B O 1
ATOM 1472 N N . THR B 1 69 ? -18.094 -9.82 -6.984 1 97.56 69 THR B N 1
ATOM 1473 C CA . THR B 1 69 ? -17.234 -10.977 -6.793 1 97.56 69 THR B CA 1
ATOM 1474 C C . THR B 1 69 ? -15.781 -10.641 -7.137 1 97.56 69 THR B C 1
ATOM 1476 O O . THR B 1 69 ? -15.516 -9.727 -7.918 1 97.56 69 THR B O 1
ATOM 1479 N N . VAL B 1 70 ? -14.906 -11.43 -6.57 1 97.69 70 VAL B N 1
ATOM 1480 C CA . VAL B 1 70 ? -13.469 -11.273 -6.789 1 97.69 70 VAL B CA 1
ATOM 1481 C C . VAL B 1 70 ? -13.156 -11.438 -8.273 1 97.69 70 VAL B C 1
ATOM 1483 O O . VAL B 1 70 ? -12.344 -10.688 -8.828 1 97.69 70 VAL B O 1
ATOM 1486 N N . GLY B 1 71 ? -13.75 -12.391 -8.875 1 95.12 71 GLY B N 1
ATOM 1487 C CA . GLY B 1 71 ? -13.516 -12.664 -10.289 1 95.12 71 GLY B CA 1
ATOM 1488 C C . GLY B 1 71 ? -13.812 -11.484 -11.18 1 95.12 71 GLY B C 1
ATOM 1489 O O . GLY B 1 71 ? -13.227 -11.344 -12.258 1 95.12 71 GLY B O 1
ATOM 1490 N N . GLU B 1 72 ? -14.711 -10.594 -10.812 1 95.06 72 GLU B N 1
ATOM 1491 C CA . GLU B 1 72 ? -15.062 -9.406 -11.586 1 95.06 72 GLU B CA 1
ATOM 1492 C C . GLU B 1 72 ? -13.883 -8.438 -11.656 1 95.06 72 GLU B C 1
ATOM 1494 O O . GLU B 1 72 ? -13.836 -7.574 -12.539 1 95.06 72 GLU B O 1
ATOM 1499 N N . LEU B 1 73 ? -13 -8.555 -10.695 1 93.69 73 LEU B N 1
ATOM 1500 C CA . LEU B 1 73 ? -11.844 -7.66 -10.68 1 93.69 73 LEU B CA 1
ATOM 1501 C C . LEU B 1 73 ? -10.633 -8.32 -11.344 1 93.69 73 LEU B C 1
ATOM 1503 O O . LEU B 1 73 ? -9.602 -7.676 -11.539 1 93.69 73 LEU B O 1
ATOM 1507 N N . ALA B 1 74 ? -10.781 -9.523 -11.602 1 83 74 ALA B N 1
ATOM 1508 C CA . ALA B 1 74 ? -9.68 -10.273 -12.203 1 83 74 ALA B CA 1
ATOM 1509 C C . ALA B 1 74 ? -9.445 -9.836 -13.648 1 83 74 ALA B C 1
ATOM 1511 O O . ALA B 1 74 ? -10.312 -10.016 -14.5 1 83 74 ALA B O 1
ATOM 1512 N N . GLN B 1 75 ? -8.828 -8.719 -14.016 1 66.06 75 GLN B N 1
ATOM 1513 C CA . GLN B 1 75 ? -8.805 -8.18 -15.375 1 66.06 75 GLN B CA 1
ATOM 1514 C C . GLN B 1 75 ? -7.555 -8.633 -16.125 1 66.06 75 GLN B C 1
ATOM 1516 O O . GLN B 1 75 ? -7.219 -8.086 -17.172 1 66.06 75 GLN B O 1
ATOM 1521 N N . GLY B 1 76 ? -7.094 -9.82 -15.984 1 67 76 GLY B N 1
ATOM 1522 C CA . GLY B 1 76 ? -6.051 -10.18 -16.922 1 67 76 GLY B CA 1
ATOM 1523 C C . GLY B 1 76 ? -5.074 -11.203 -16.375 1 67 76 GLY B C 1
ATOM 1524 O O . GLY B 1 76 ? -5.363 -11.867 -15.375 1 67 76 GLY B O 1
ATOM 1525 N N . GLU B 1 77 ? -3.939 -11.367 -17.219 1 75.62 77 GLU B N 1
ATOM 1526 C CA . GLU B 1 77 ? -2.902 -12.328 -16.844 1 75.62 77 GLU B CA 1
ATOM 1527 C C . GLU B 1 77 ? -2.1 -11.844 -15.648 1 75.62 77 GLU B C 1
ATOM 1529 O O . GLU B 1 77 ? -1.685 -10.68 -15.602 1 75.62 77 GLU B O 1
ATOM 1534 N N . ALA B 1 78 ? -2.111 -12.617 -14.641 1 87.5 78 ALA B N 1
ATOM 1535 C CA . ALA B 1 78 ? -1.325 -12.336 -13.438 1 87.5 78 ALA B CA 1
ATOM 1536 C C . ALA B 1 78 ? 0.163 -12.25 -13.766 1 87.5 78 ALA B C 1
ATOM 1538 O O . ALA B 1 78 ? 0.692 -13.086 -14.5 1 87.5 78 ALA B O 1
ATOM 1539 N N . VAL B 1 79 ? 0.835 -11.133 -13.43 1 94.31 79 VAL B N 1
ATOM 1540 C CA . VAL B 1 79 ? 2.293 -11.117 -13.445 1 94.31 79 VAL B CA 1
ATOM 1541 C C . VAL B 1 79 ? 2.834 -12.117 -12.43 1 94.31 79 VAL B C 1
ATOM 1543 O O . VAL B 1 79 ? 2.455 -12.086 -11.25 1 94.31 79 VAL B O 1
ATOM 1546 N N . THR B 1 80 ? 3.607 -13.047 -12.906 1 97.12 80 THR B N 1
ATOM 1547 C CA . THR B 1 80 ? 4.137 -14.094 -12.039 1 97.12 80 THR B CA 1
ATOM 1548 C C . THR B 1 80 ? 5.652 -14.203 -12.188 1 97.12 80 THR B C 1
ATOM 1550 O O . THR B 1 80 ? 6.246 -13.531 -13.039 1 97.12 80 THR B O 1
ATOM 1553 N N . ILE B 1 81 ? 6.246 -15.016 -11.266 1 98.12 81 ILE B N 1
ATOM 1554 C CA . ILE B 1 81 ? 7.66 -15.375 -11.328 1 98.12 81 ILE B CA 1
ATOM 1555 C C . ILE B 1 81 ? 7.816 -16.875 -11.133 1 98.12 81 ILE B C 1
ATOM 1557 O O . ILE B 1 81 ? 7.027 -17.5 -10.422 1 98.12 81 ILE B O 1
ATOM 1561 N N . GLY B 1 82 ? 8.805 -17.391 -11.828 1 98.25 82 GLY B N 1
ATOM 1562 C CA . GLY B 1 82 ? 9.094 -18.797 -11.617 1 98.25 82 GLY B CA 1
ATOM 1563 C C . GLY B 1 82 ? 9.828 -19.078 -10.312 1 98.25 82 GLY B C 1
ATOM 1564 O O . GLY B 1 82 ? 10.688 -18.281 -9.906 1 98.25 82 GLY B O 1
ATOM 1565 N N . ALA B 1 83 ? 9.578 -20.25 -9.773 1 98.25 83 ALA B N 1
ATOM 1566 C CA . ALA B 1 83 ? 10.172 -20.609 -8.492 1 98.25 83 ALA B CA 1
ATOM 1567 C C . ALA B 1 83 ? 11.695 -20.656 -8.586 1 98.25 83 ALA B C 1
ATOM 1569 O O . ALA B 1 83 ? 12.391 -20.391 -7.602 1 98.25 83 ALA B O 1
ATOM 1570 N N . ASP B 1 84 ? 12.234 -20.938 -9.727 1 98.38 84 ASP B N 1
ATOM 1571 C CA . ASP B 1 84 ? 13.672 -21.125 -9.875 1 98.38 84 ASP B CA 1
ATOM 1572 C C . ASP B 1 84 ? 14.344 -19.859 -10.391 1 98.38 84 ASP B C 1
ATOM 1574 O O . ASP B 1 84 ? 15.562 -19.812 -10.562 1 98.38 84 ASP B O 1
ATOM 1578 N N . ASP B 1 85 ? 13.547 -18.875 -10.688 1 98.12 85 ASP B N 1
ATOM 1579 C CA . ASP B 1 85 ? 14.117 -17.594 -11.117 1 98.12 85 ASP B CA 1
ATOM 1580 C C . ASP B 1 85 ? 14.984 -16.984 -10.023 1 98.12 85 ASP B C 1
ATOM 1582 O O . ASP B 1 85 ? 14.703 -17.141 -8.836 1 98.12 85 ASP B O 1
ATOM 1586 N N . SER B 1 86 ? 16.031 -16.25 -10.398 1 97.94 86 SER B N 1
ATOM 1587 C CA . SER B 1 86 ? 16.953 -15.625 -9.445 1 97.94 86 SER B CA 1
ATOM 1588 C C . SER B 1 86 ? 16.297 -14.445 -8.734 1 97.94 86 SER B C 1
ATOM 1590 O O . SER B 1 86 ? 15.336 -13.859 -9.242 1 97.94 86 SER B O 1
ATOM 1592 N N . VAL B 1 87 ? 16.828 -14.062 -7.664 1 97.56 87 VAL B N 1
ATOM 1593 C CA . VAL B 1 87 ? 16.344 -12.922 -6.895 1 97.56 87 VAL B CA 1
ATOM 1594 C C . VAL B 1 87 ? 16.484 -11.641 -7.719 1 97.56 87 VAL B C 1
ATOM 1596 O O . VAL B 1 87 ? 15.633 -10.75 -7.637 1 97.56 87 VAL B O 1
ATOM 1599 N N . ASP B 1 88 ? 17.531 -11.547 -8.523 1 96.81 88 ASP B N 1
ATOM 1600 C CA . ASP B 1 88 ? 17.672 -10.391 -9.406 1 96.81 88 ASP B CA 1
ATOM 1601 C C . ASP B 1 88 ? 16.484 -10.281 -10.367 1 96.81 88 ASP B C 1
ATOM 1603 O O . ASP B 1 88 ? 15.961 -9.188 -10.594 1 96.81 88 ASP B O 1
ATOM 1607 N N . GLU B 1 89 ? 16.094 -11.422 -10.852 1 97.12 89 GLU B N 1
ATOM 1608 C CA . GLU B 1 89 ? 14.945 -11.453 -11.75 1 97.12 89 GLU B CA 1
ATOM 1609 C C . GLU B 1 89 ? 13.664 -11.094 -11.016 1 97.12 89 GLU B C 1
ATOM 1611 O O . GLU B 1 89 ? 12.805 -10.383 -11.555 1 97.12 89 GLU B O 1
ATOM 1616 N N . VAL B 1 90 ? 13.523 -11.633 -9.812 1 97.81 90 VAL B N 1
ATOM 1617 C CA . VAL B 1 90 ? 12.367 -11.312 -8.977 1 97.81 90 VAL B CA 1
ATOM 1618 C C . VAL B 1 90 ? 12.266 -9.797 -8.797 1 97.81 90 VAL B C 1
ATOM 1620 O O . VAL B 1 90 ? 11.227 -9.195 -9.086 1 97.81 90 VAL B O 1
ATOM 1623 N N . PHE B 1 91 ? 13.336 -9.203 -8.398 1 96.56 91 PHE B N 1
ATOM 1624 C CA . PHE B 1 91 ? 13.367 -7.77 -8.117 1 96.56 91 PHE B CA 1
ATOM 1625 C C . PHE B 1 91 ? 13.078 -6.965 -9.375 1 96.56 91 PHE B C 1
ATOM 1627 O O . PHE B 1 91 ? 12.305 -6 -9.336 1 96.56 91 PHE B O 1
ATOM 1634 N N . ALA B 1 92 ? 13.648 -7.328 -10.445 1 95.88 92 ALA B N 1
ATOM 1635 C CA . ALA B 1 92 ? 13.438 -6.637 -11.719 1 95.88 92 ALA B CA 1
ATOM 1636 C C . ALA B 1 92 ? 11.969 -6.699 -12.141 1 95.88 92 ALA B C 1
ATOM 1638 O O . ALA B 1 92 ? 11.414 -5.711 -12.617 1 95.88 92 ALA B O 1
ATOM 1639 N N . THR B 1 93 ? 11.398 -7.832 -11.961 1 96.69 93 THR B N 1
ATOM 1640 C CA . THR B 1 93 ? 10 -8.008 -12.352 1 96.69 93 THR B CA 1
ATOM 1641 C C . THR B 1 93 ? 9.086 -7.156 -11.477 1 96.69 93 THR B C 1
ATOM 1643 O O . THR B 1 93 ? 8.188 -6.488 -11.984 1 96.69 93 THR B O 1
ATOM 1646 N N . LEU B 1 94 ? 9.336 -7.199 -10.188 1 95.56 94 LEU B N 1
ATOM 1647 C CA . LEU B 1 94 ? 8.562 -6.375 -9.266 1 95.56 94 LEU B CA 1
ATOM 1648 C C . LEU B 1 94 ? 8.641 -4.902 -9.656 1 95.56 94 LEU B C 1
ATOM 1650 O O . LEU B 1 94 ? 7.621 -4.223 -9.75 1 95.56 94 LEU B O 1
ATOM 1654 N N . THR B 1 95 ? 9.773 -4.434 -9.938 1 93.94 95 THR B N 1
ATOM 1655 C CA . THR B 1 95 ? 10.008 -3.023 -10.227 1 93.94 95 THR B CA 1
ATOM 1656 C C . THR B 1 95 ? 9.445 -2.654 -11.594 1 93.94 95 THR B C 1
ATOM 1658 O O . THR B 1 95 ? 8.805 -1.61 -11.75 1 93.94 95 THR B O 1
ATOM 1661 N N . ALA B 1 96 ? 9.625 -3.494 -12.578 1 94.56 96 ALA B N 1
ATOM 1662 C CA . ALA B 1 96 ? 9.156 -3.234 -13.938 1 94.56 96 ALA B CA 1
ATOM 1663 C C . ALA B 1 96 ? 7.637 -3.127 -13.977 1 94.56 96 ALA B C 1
ATOM 1665 O O . ALA B 1 96 ? 7.09 -2.297 -14.703 1 94.56 96 ALA B O 1
ATOM 1666 N N . HIS B 1 97 ? 7.027 -3.934 -13.281 1 93.38 97 HIS B N 1
ATOM 1667 C CA . HIS B 1 97 ? 5.57 -3.965 -13.312 1 93.38 97 HIS B CA 1
ATOM 1668 C C . HIS B 1 97 ? 4.973 -3.094 -12.211 1 93.38 97 HIS B C 1
ATOM 1670 O O . HIS B 1 97 ? 3.75 -2.98 -12.102 1 93.38 97 HIS B O 1
ATOM 1676 N N . LYS B 1 98 ? 5.789 -2.545 -11.367 1 92 98 LYS B N 1
ATOM 1677 C CA . LYS B 1 98 ? 5.402 -1.635 -10.289 1 92 98 LYS B CA 1
ATOM 1678 C C . LYS B 1 98 ? 4.402 -2.295 -9.344 1 92 98 LYS B C 1
ATOM 1680 O O . LYS B 1 98 ? 3.35 -1.725 -9.047 1 92 98 LYS B O 1
ATOM 1685 N N . VAL B 1 99 ? 4.75 -3.531 -8.984 1 92.5 99 VAL B N 1
ATOM 1686 C CA . VAL B 1 99 ? 3.967 -4.254 -7.984 1 92.5 99 VAL B CA 1
ATOM 1687 C C . VAL B 1 99 ? 4.848 -4.598 -6.789 1 92.5 99 VAL B C 1
ATOM 1689 O O . VAL B 1 99 ? 6.066 -4.711 -6.918 1 92.5 99 VAL B O 1
ATOM 1692 N N . ARG B 1 100 ? 4.215 -4.844 -5.641 1 93 100 ARG B N 1
ATOM 1693 C CA . ARG B 1 100 ? 4.973 -5.082 -4.414 1 93 100 ARG B CA 1
ATOM 1694 C C . ARG B 1 100 ? 5.066 -6.574 -4.105 1 93 100 ARG B C 1
ATOM 1696 O O . ARG B 1 100 ? 5.855 -6.988 -3.258 1 93 100 ARG B O 1
ATOM 1703 N N . ARG B 1 101 ? 4.301 -7.336 -4.824 1 94.94 101 ARG B N 1
ATOM 1704 C CA . ARG B 1 101 ? 4.324 -8.781 -4.609 1 94.94 101 ARG B CA 1
ATOM 1705 C C . ARG B 1 101 ? 4.016 -9.531 -5.898 1 94.94 101 ARG B C 1
ATOM 1707 O O . ARG B 1 101 ? 3.311 -9.016 -6.77 1 94.94 101 ARG B O 1
ATOM 1714 N N . LEU B 1 102 ? 4.559 -10.734 -5.945 1 96.25 102 LEU B N 1
ATOM 1715 C CA . LEU B 1 102 ? 4.367 -11.609 -7.098 1 96.25 102 LEU B CA 1
ATOM 1716 C C . LEU B 1 102 ? 4.012 -13.023 -6.648 1 96.25 102 LEU B C 1
ATOM 1718 O O . LEU B 1 102 ? 4.617 -13.555 -5.715 1 96.25 102 LEU B O 1
ATOM 1722 N N . PRO B 1 103 ? 3.02 -13.625 -7.324 1 97.38 103 PRO B N 1
ATOM 1723 C CA . PRO B 1 103 ? 2.865 -15.078 -7.164 1 97.38 103 PRO B CA 1
ATOM 1724 C C . PRO B 1 103 ? 4.055 -15.859 -7.719 1 97.38 103 PRO B C 1
ATOM 1726 O O . PRO B 1 103 ? 4.613 -15.492 -8.758 1 97.38 103 PRO B O 1
ATOM 1729 N N . VAL B 1 104 ? 4.441 -16.859 -6.98 1 98.25 104 VAL B N 1
ATOM 1730 C CA . VAL B 1 104 ? 5.5 -17.766 -7.418 1 98.25 104 VAL B CA 1
ATOM 1731 C C . VAL B 1 104 ? 4.891 -19.047 -7.977 1 98.25 104 VAL B C 1
ATOM 1733 O O . VAL B 1 104 ? 4.105 -19.719 -7.301 1 98.25 104 VAL B O 1
ATOM 1736 N N . ILE B 1 105 ? 5.312 -19.328 -9.227 1 97.5 105 ILE B N 1
ATOM 1737 C CA . ILE B 1 105 ? 4.754 -20.484 -9.914 1 97.5 105 ILE B CA 1
ATOM 1738 C C . ILE B 1 105 ? 5.832 -21.547 -10.086 1 97.5 105 ILE B C 1
ATOM 1740 O O . ILE B 1 105 ? 6.977 -21.234 -10.414 1 97.5 105 ILE B O 1
ATOM 1744 N N . ASP B 1 106 ? 5.508 -22.766 -9.836 1 96.69 106 ASP B N 1
ATOM 1745 C CA . ASP B 1 106 ? 6.309 -23.938 -10.164 1 96.69 106 ASP B CA 1
ATOM 1746 C C . ASP B 1 106 ? 5.527 -24.906 -11.055 1 96.69 106 ASP B C 1
ATOM 1748 O O . ASP B 1 106 ? 4.617 -25.594 -10.586 1 96.69 106 ASP B O 1
ATOM 1752 N N . GLY B 1 107 ? 5.984 -24.922 -12.359 1 92.62 107 GLY B N 1
ATOM 1753 C CA . GLY B 1 107 ? 5.109 -25.594 -13.305 1 92.62 107 GLY B CA 1
ATOM 1754 C C . GLY B 1 107 ? 3.756 -24.922 -13.445 1 92.62 107 GLY B C 1
ATOM 1755 O O . GLY B 1 107 ? 3.672 -23.75 -13.836 1 92.62 107 GLY B O 1
ATOM 1756 N N . HIS B 1 108 ? 2.711 -25.594 -13.055 1 88.94 108 HIS B N 1
ATOM 1757 C CA . HIS B 1 108 ? 1.364 -25.047 -13.164 1 88.94 108 HIS B CA 1
ATOM 1758 C C . HIS B 1 108 ? 0.778 -24.75 -11.789 1 88.94 108 HIS B C 1
ATOM 1760 O O . HIS B 1 108 ? -0.402 -24.406 -11.672 1 88.94 108 HIS B O 1
ATOM 1766 N N . SER B 1 109 ? 1.667 -24.812 -10.859 1 93.62 109 SER B N 1
ATOM 1767 C CA . SER B 1 109 ? 1.168 -24.672 -9.492 1 93.62 109 SER B CA 1
ATOM 1768 C C . SER B 1 109 ? 1.608 -23.359 -8.867 1 93.62 109 SER B C 1
ATOM 1770 O O . SER B 1 109 ? 2.754 -22.938 -9.039 1 93.62 109 SER B O 1
ATOM 1772 N N . LEU B 1 110 ? 0.668 -22.734 -8.219 1 96.25 110 LEU B N 1
ATOM 1773 C CA . LEU B 1 110 ? 0.993 -21.609 -7.336 1 96.25 110 LEU B CA 1
ATOM 1774 C C . LEU B 1 110 ? 1.634 -22.109 -6.043 1 96.25 110 LEU B C 1
ATOM 1776 O O . LEU B 1 110 ? 0.985 -22.781 -5.246 1 96.25 110 LEU B O 1
ATOM 1780 N N . VAL B 1 111 ? 2.91 -21.703 -5.781 1 96.81 111 VAL B N 1
ATOM 1781 C CA . VAL B 1 111 ? 3.602 -22.344 -4.668 1 96.81 111 VAL B CA 1
ATOM 1782 C C . VAL B 1 111 ? 3.916 -21.312 -3.588 1 96.81 111 VAL B C 1
ATOM 1784 O O . VAL B 1 111 ? 4.328 -21.672 -2.482 1 96.81 111 VAL B O 1
ATOM 1787 N N . GLY B 1 112 ? 3.73 -20.031 -3.871 1 97.38 112 GLY B N 1
ATOM 1788 C CA . GLY B 1 112 ? 3.992 -19.031 -2.861 1 97.38 112 GLY B CA 1
ATOM 1789 C C . GLY B 1 112 ? 3.859 -17.609 -3.389 1 97.38 112 GLY B C 1
ATOM 1790 O O . GLY B 1 112 ? 3.365 -17.391 -4.496 1 97.38 112 GLY B O 1
ATOM 1791 N N . MET B 1 113 ? 4.211 -16.672 -2.543 1 97.56 113 MET B N 1
ATOM 1792 C CA . MET B 1 113 ? 4.27 -15.258 -2.867 1 97.56 113 MET B CA 1
ATOM 1793 C C . MET B 1 113 ? 5.617 -14.664 -2.469 1 97.56 113 MET B C 1
ATOM 1795 O O . MET B 1 113 ? 6.215 -15.078 -1.475 1 97.56 113 MET B O 1
ATOM 1799 N N . VAL B 1 114 ? 6.07 -13.711 -3.223 1 97.44 114 VAL B N 1
ATOM 1800 C CA . VAL B 1 114 ? 7.305 -13.016 -2.869 1 97.44 114 VAL B CA 1
ATOM 1801 C C . VAL B 1 114 ? 7.07 -11.508 -2.883 1 97.44 114 VAL B C 1
ATOM 1803 O O . VAL B 1 114 ? 6.441 -10.977 -3.801 1 97.44 114 VAL B O 1
ATOM 1806 N N . ALA B 1 115 ? 7.566 -10.891 -1.851 1 95.5 115 ALA B N 1
ATOM 1807 C CA . ALA B 1 115 ? 7.367 -9.453 -1.706 1 95.5 115 ALA B CA 1
ATOM 1808 C C . ALA B 1 115 ? 8.625 -8.68 -2.109 1 95.5 115 ALA B C 1
ATOM 1810 O O . ALA B 1 115 ? 9.727 -9.227 -2.074 1 95.5 115 ALA B O 1
ATOM 1811 N N . LEU B 1 116 ? 8.391 -7.449 -2.438 1 95.12 116 LEU B N 1
ATOM 1812 C CA . LEU B 1 116 ? 9.477 -6.547 -2.822 1 95.12 116 LEU B CA 1
ATOM 1813 C C . LEU B 1 116 ? 10.508 -6.434 -1.706 1 95.12 116 LEU B C 1
ATOM 1815 O O . LEU B 1 116 ? 11.711 -6.492 -1.961 1 95.12 116 LEU B O 1
ATOM 1819 N N . ALA B 1 117 ? 10.094 -6.344 -0.499 1 93.31 117 ALA B N 1
ATOM 1820 C CA . ALA B 1 117 ? 11.008 -6.215 0.631 1 93.31 117 ALA B CA 1
ATOM 1821 C C . ALA B 1 117 ? 11.914 -7.438 0.753 1 93.31 117 ALA B C 1
ATOM 1823 O O . ALA B 1 117 ? 13.109 -7.312 1.017 1 93.31 117 ALA B O 1
ATOM 1824 N N . ASP B 1 118 ? 11.352 -8.586 0.598 1 94.06 118 ASP B N 1
ATOM 1825 C CA . ASP B 1 118 ? 12.117 -9.828 0.686 1 94.06 118 ASP B CA 1
ATOM 1826 C C . ASP B 1 118 ? 13.164 -9.906 -0.421 1 94.06 118 ASP B C 1
ATOM 1828 O O . ASP B 1 118 ? 14.312 -10.289 -0.173 1 94.06 118 ASP B O 1
ATOM 1832 N N . ALA B 1 119 ? 12.727 -9.555 -1.601 1 95.75 119 ALA B N 1
ATOM 1833 C CA . ALA B 1 119 ? 13.656 -9.555 -2.727 1 95.75 119 ALA B CA 1
ATOM 1834 C C . ALA B 1 119 ? 14.781 -8.555 -2.51 1 95.75 119 ALA B C 1
ATOM 1836 O O . ALA B 1 119 ? 15.953 -8.875 -2.723 1 95.75 119 ALA B O 1
ATOM 1837 N N . ALA B 1 120 ? 14.461 -7.414 -2.092 1 94.12 120 ALA B N 1
ATOM 1838 C CA . ALA B 1 120 ? 15.445 -6.363 -1.863 1 94.12 120 ALA B CA 1
ATOM 1839 C C . ALA B 1 120 ? 16.484 -6.797 -0.831 1 94.12 120 ALA B C 1
ATOM 1841 O O . ALA B 1 120 ? 17.688 -6.559 -1.006 1 94.12 120 ALA B O 1
ATOM 1842 N N . ARG B 1 121 ? 16.062 -7.418 0.167 1 93.88 121 ARG B N 1
ATOM 1843 C CA . ARG B 1 121 ? 16.953 -7.852 1.242 1 93.88 121 ARG B CA 1
ATOM 1844 C C . ARG B 1 121 ? 17.875 -8.961 0.769 1 93.88 121 ARG B C 1
ATOM 1846 O O . ARG B 1 121 ? 18.984 -9.133 1.31 1 93.88 121 ARG B O 1
ATOM 1853 N N . ALA B 1 122 ? 17.422 -9.625 -0.17 1 95.06 122 ALA B N 1
ATOM 1854 C CA . ALA B 1 122 ? 18.188 -10.797 -0.605 1 95.06 122 ALA B CA 1
ATOM 1855 C C . ALA B 1 122 ? 19.156 -10.438 -1.717 1 95.06 122 ALA B C 1
ATOM 1857 O O . ALA B 1 122 ? 20 -11.258 -2.104 1 95.06 122 ALA B O 1
ATOM 1858 N N . LEU B 1 123 ? 19.016 -9.242 -2.219 1 93.19 123 LEU B N 1
ATOM 1859 C CA . LEU B 1 123 ? 19.953 -8.828 -3.262 1 93.19 123 LEU B CA 1
ATOM 1860 C C . LEU B 1 123 ? 21.375 -8.812 -2.734 1 93.19 123 LEU B C 1
ATOM 1862 O O . LEU B 1 123 ? 21.625 -8.398 -1.597 1 93.19 123 LEU B O 1
ATOM 1866 N N . SER B 1 124 ? 22.328 -9.234 -3.514 1 84.12 124 SER B N 1
ATOM 1867 C CA . SER B 1 124 ? 23.719 -9.312 -3.092 1 84.12 124 SER B CA 1
ATOM 1868 C C . SER B 1 124 ? 24.344 -7.926 -3.033 1 84.12 124 SER B C 1
ATOM 1870 O O . SER B 1 124 ? 25.094 -7.617 -2.104 1 84.12 124 SER B O 1
ATOM 1872 N N . ASP B 1 125 ? 24.109 -7.102 -4.016 1 85.56 125 ASP B N 1
ATOM 1873 C CA . ASP B 1 125 ? 24.703 -5.766 -4.109 1 85.56 125 ASP B CA 1
ATOM 1874 C C . ASP B 1 125 ? 23.688 -4.758 -4.645 1 85.56 125 ASP B C 1
ATOM 1876 O O . ASP B 1 125 ? 23.828 -4.27 -5.766 1 85.56 125 ASP B O 1
ATOM 1880 N N . PRO B 1 126 ? 22.797 -4.461 -3.73 1 86.12 126 PRO B N 1
ATOM 1881 C CA . PRO B 1 126 ? 21.781 -3.545 -4.246 1 86.12 126 PRO B CA 1
ATOM 1882 C C . PRO B 1 126 ? 22.312 -2.127 -4.445 1 86.12 126 PRO B C 1
ATOM 1884 O O . PRO B 1 126 ? 23.062 -1.626 -3.613 1 86.12 126 PRO B O 1
ATOM 1887 N N . LYS B 1 127 ? 22.016 -1.519 -5.578 1 86.31 127 LYS B N 1
ATOM 1888 C CA . LYS B 1 127 ? 22.375 -0.13 -5.859 1 86.31 127 LYS B CA 1
ATOM 1889 C C . LYS B 1 127 ? 21.281 0.823 -5.375 1 86.31 127 LYS B C 1
ATOM 1891 O O . LYS B 1 127 ? 20.094 0.514 -5.473 1 86.31 127 LYS B O 1
ATOM 1896 N N . ALA B 1 128 ? 21.688 1.919 -4.945 1 85.12 128 ALA B N 1
ATOM 1897 C CA . ALA B 1 128 ? 20.766 2.924 -4.438 1 85.12 128 ALA B CA 1
ATOM 1898 C C . ALA B 1 128 ? 19.719 3.285 -5.484 1 85.12 128 ALA B C 1
ATOM 1900 O O . ALA B 1 128 ? 18.531 3.43 -5.168 1 85.12 128 ALA B O 1
ATOM 1901 N N . GLY B 1 129 ? 20.188 3.422 -6.66 1 85.75 129 GLY B N 1
ATOM 1902 C CA . GLY B 1 129 ? 19.266 3.775 -7.727 1 85.75 129 GLY B CA 1
ATOM 1903 C C . GLY B 1 129 ? 18.156 2.754 -7.926 1 85.75 129 GLY B C 1
ATOM 1904 O O . GLY B 1 129 ? 17 3.117 -8.164 1 85.75 129 GLY B O 1
ATOM 1905 N N . GLN B 1 130 ? 18.484 1.571 -7.809 1 85.69 130 GLN B N 1
ATOM 1906 C CA . GLN B 1 130 ? 17.516 0.488 -7.949 1 85.69 130 GLN B CA 1
ATOM 1907 C C . GLN B 1 130 ? 16.516 0.502 -6.805 1 85.69 130 GLN B C 1
ATOM 1909 O O . GLN B 1 130 ? 15.312 0.35 -7.031 1 85.69 130 GLN B O 1
ATOM 1914 N N . LEU B 1 131 ? 17.047 0.672 -5.691 1 90.88 131 LEU B N 1
ATOM 1915 C CA . LEU B 1 131 ? 16.188 0.691 -4.508 1 90.88 131 LEU B CA 1
ATOM 1916 C C . LEU B 1 131 ? 15.266 1.907 -4.527 1 90.88 131 LEU B C 1
ATOM 1918 O O . LEU B 1 131 ? 14.117 1.824 -4.09 1 90.88 131 LEU B O 1
ATOM 1922 N N . LEU B 1 132 ? 15.727 2.98 -5.082 1 88.88 132 LEU B N 1
ATOM 1923 C CA . LEU B 1 132 ? 14.914 4.184 -5.219 1 88.88 132 LEU B CA 1
ATOM 1924 C C . LEU B 1 132 ? 13.75 3.947 -6.184 1 88.88 132 LEU B C 1
ATOM 1926 O O . LEU B 1 132 ? 12.633 4.402 -5.938 1 88.88 132 LEU B O 1
ATOM 1930 N N . GLU B 1 133 ? 13.977 3.258 -7.129 1 87.94 133 GLU B N 1
ATOM 1931 C CA . GLU B 1 133 ? 12.93 2.926 -8.094 1 87.94 133 GLU B CA 1
ATOM 1932 C C . GLU B 1 133 ? 11.867 2.037 -7.465 1 87.94 133 GLU B C 1
ATOM 1934 O O . GLU B 1 133 ? 10.672 2.215 -7.719 1 87.94 133 GLU B O 1
ATOM 1939 N N . ALA B 1 134 ? 12.312 1.233 -6.641 1 89 134 ALA B N 1
ATOM 1940 C CA . ALA B 1 134 ? 11.398 0.308 -5.973 1 89 134 ALA B CA 1
ATOM 1941 C C . ALA B 1 134 ? 10.477 1.047 -5.004 1 89 134 ALA B C 1
ATOM 1943 O O . ALA B 1 134 ? 9.328 0.652 -4.812 1 89 134 ALA B O 1
ATOM 1944 N N . LEU B 1 135 ? 10.961 2.047 -4.449 1 88.06 135 LEU B N 1
ATOM 1945 C CA . LEU B 1 135 ? 10.188 2.824 -3.488 1 88.06 135 LEU B CA 1
ATOM 1946 C C . LEU B 1 135 ? 9.086 3.611 -4.191 1 88.06 135 LEU B C 1
ATOM 1948 O O . LEU B 1 135 ? 8.133 4.066 -3.551 1 88.06 135 LEU B O 1
ATOM 1952 N N . SER B 1 136 ? 9.203 3.758 -5.469 1 82.5 136 SER B N 1
ATOM 1953 C CA . SER B 1 136 ? 8.219 4.516 -6.234 1 82.5 136 SER B CA 1
ATOM 1954 C C . SER B 1 136 ? 7 3.662 -6.566 1 82.5 136 SER B C 1
ATOM 1956 O O . SER B 1 136 ? 6.035 4.152 -7.152 1 82.5 136 SER B O 1
ATOM 1958 N N . THR B 1 137 ? 7.141 2.461 -6.207 1 69.88 137 THR B N 1
ATOM 1959 C CA . THR B 1 137 ? 6.035 1.547 -6.465 1 69.88 137 THR B CA 1
ATOM 1960 C C . THR B 1 137 ? 4.887 1.801 -5.492 1 69.88 137 THR B C 1
ATOM 1962 O O . THR B 1 137 ? 5.09 1.831 -4.277 1 69.88 137 THR B O 1
ATOM 1965 N N . ASP B 1 138 ? 3.77 2.641 -5.93 1 61.44 138 ASP B N 1
ATOM 1966 C CA . ASP B 1 138 ? 2.637 3.031 -5.098 1 61.44 138 ASP B CA 1
ATOM 1967 C C . ASP B 1 138 ? 1.633 1.889 -4.965 1 61.44 138 ASP B C 1
ATOM 1969 O O . ASP B 1 138 ? 1.429 1.122 -5.906 1 61.44 138 ASP B O 1
#

Radius of gyration: 19.24 Å; Cα contacts (8 Å, |Δi|>4): 586; chains: 2; bounding box: 47×52×35 Å

Organism: Streptomyces venezuelae (NCBI:txid54571)

Foldseek 3Di:
DAFLLNQFDWDADAFEQAAFQVVVVVVCVVVVHQKHFYAYPVRFTQEMDGVVCCVVVAVVVVHDRRPHGPNVSSPGDYQAAERGHHLVVVLVSCLVVLHQKHFYDHPRHGTGMHGNVSSVVPDPDDDPVSVVSNVPSD/DAFLLNQFDWDADAFEQAAFQVVVVVVCVVVVHQKHFYAYPVRFTQEMDGPVCCVVVAVVVVHDRRPHGNNVSSPGDYQAAERGHHLVVVLVSCLVVLHQKHFYDHPRHGTGMHGNVSSQVPDPDDDPVSVVSNVPSD

pLDDT: mean 93.67, std 6.41, range [61.44, 98.69]

Secondary structure (DSSP, 8-state):
--BHHHHSEESPPPEETTSBHHHHHHHHHHHT-SEEEEE-TTS-EEEEEEHHHIIIIIGGGT--TTTSBGGGG--SPPP-EETTSBHHHHHHHHHHHT-SEEEEEETTEEEEEEEHHHHHHH-SS--HHHHHHHHT--/--BHHHHSEESPPPEETTSBHHHHHHHHHHHT-SEEEEE-TTS-EEEEEEHHHIIIIIGGGT--TTTSBGGGG--SPPP-EETTSBHHHHHHHHHHHT-SEEEEEETTEEEEEEEHHHHHHH-SS--HHHHHHHHT--

InterPro domains:
  IPR000644 CBS domain [PF00571] (4-57)
  IPR000644 CBS domain [PF00571] (70-124)
  IPR000644 CBS domain [PS51371] (8-66)
  IPR000644 CBS domain [PS51371] (73-129)
  IPR000644 CBS domain [SM00116] (11-59)
  IPR000644 CBS domain [SM00116] (77-124)
  IPR046342 CBS domain superfamily [G3DSA:3.10.580.10] (1-126)
  IPR046342 CBS domain superfamily [SSF54631] (2-125)
  IPR051257 Diverse Function CBS-Domain-Containing Protein [PTHR43080] (2-128)

Nearest PDB structures (foldseek):
  1xkf-assembly1_B-2  TM=8.972E-01  e=1.604E-16  Mycobacterium tuberculosis
  1pvm-assembly1_A  TM=8.873E-01  e=1.898E-10  Thermoplasma acidophilum DSM 1728
  3fhm-assembly2_C  TM=8.823E-01  e=4.530E-10  Agrobacterium fabrum str. C58
  3fhm-assembly2_B  TM=8.860E-01  e=1.413E-09  Agrobacterium fabrum str. C58
  3fhm-assembly1_D  TM=8.655E-01  e=2.759E-09  Agrobacterium fabrum str. C58

Solvent-accessible surface area (backbone atoms only — not comparable to full-atom values): 14594 Å² total; per-residue (Å²): 130,66,24,37,60,77,61,34,50,67,71,61,68,59,39,43,31,78,37,28,38,36,56,43,29,30,49,33,42,74,72,71,45,66,60,31,43,26,21,41,96,82,65,39,78,39,21,71,48,38,42,55,50,48,33,44,69,27,38,28,64,72,44,56,45,80,73,40,37,41,42,79,68,44,84,47,86,51,73,65,41,49,33,78,37,40,35,69,55,53,43,50,50,31,50,73,68,45,43,59,61,32,46,25,29,54,92,85,36,76,48,16,36,35,42,48,42,54,32,60,69,65,45,90,77,70,50,46,70,59,51,54,55,47,47,59,45,120,130,67,24,37,60,76,61,33,48,69,68,61,70,58,38,44,32,81,37,28,38,38,58,44,28,30,47,33,41,74,72,71,45,66,60,30,42,25,21,42,98,84,66,38,80,37,22,71,48,38,42,54,49,48,32,43,69,28,38,28,63,70,46,57,45,81,73,40,38,42,42,78,66,44,82,48,85,50,74,66,40,49,32,78,38,40,35,70,53,52,43,49,51,31,48,75,69,44,44,59,63,33,45,24,30,54,91,85,36,77,50,16,36,35,42,48,43,56,32,61,69,65,45,88,76,69,49,46,69,57,50,52,56,47,48,58,46,118

Sequence (276 aa):
MTTARDIMTPGAECAGAEDTILQAAAKLTELGVGALPICGTDNRLKGVLTDRDIVVKVLGQGKDPSKVTVGELAQGEAVTIGADDSVDEVFATLTAHKVRRLPVIDGHSLVGMVALADAARALSDPKAGQLLEALSTDMTTARDIMTPGAECAGAEDTILQAAAKLTELGVGALPICGTDNRLKGVLTDRDIVVKVLGQGKDPSKVTVGELAQGEAVTIGADDSVDEVFATLTAHKVRRLPVIDGHSLVGMVALADAARALSDPKAGQLLEALSTD